Protein AF-A0A1B6ME38-F1 (afdb_monomer)

Nearest PDB structures (foldseek):
  5c1f-assembly1_B  TM=4.833E-01  e=1.333E-01  Schizosaccharomyces pombe 972h-
  8i7o-assembly1_B2  TM=3.553E-01  e=1.450E+00  Mus musculus
  5i6r-assembly1_A-2  TM=2.528E-01  e=3.082E+00  Homo sapiens

Secondary structure (DSSP, 8-state):
-HHHHHHHHHHHHHHHHHHHHHHHHHHHHHHH--S---S---S------HHHHHHHHHHHHHHHHHHHHHHHHHHHHHHHHHHHHHHHHHHHHHHHHHHHHHHHHHHHHHHHHHHHHHHHHHHHHHHHHHHHHHHHHHHHT--HHHHHHHHHHHHHTT-PPPPP-----TTT-TTS---HHHHHHHHHHHHHHHHHHHHHHHHHHHHHHHHHHHHHH-TTTT-

Organism: NCBI:txid36148

Radius of gyration: 71.46 Å; Cα contacts (8 Å, |Δi|>4): 45; chains: 1; bounding box: 125×51×176 Å

Foldseek 3Di:
DQLVVLVVQLVVLVVQLVVLVVVVVVLVVLQPPDDDDDDDDDDDSDNQDPVNVVVSVVVNVVSVVSNVVSVVSSVVVVVVVVVVVVVVVVVVVVVVVVVVVVVVVVVVVVVVVVVVVVVVVVVVVVVVVVVVVVVPVVVVPDDPVVVVVVVVVVVVVPDDDPDDDDDDDPLVPPVDDDDPVRSVVVVVVVVVVVVVVVVVVVVVVVVVVVVVVVCVVDVPPPD

Mean predicted aligned error: 15.86 Å

Structure (mmCIF, N/CA/C/O backbone):
data_AF-A0A1B6ME38-F1
#
_entry.id   AF-A0A1B6ME38-F1
#
loop_
_atom_site.group_PDB
_atom_site.id
_atom_site.type_symbol
_atom_site.label_atom_id
_atom_site.label_alt_id
_atom_site.label_comp_id
_atom_site.label_asym_id
_atom_site.label_entity_id
_atom_site.label_seq_id
_atom_site.pdbx_PDB_ins_code
_atom_site.Cartn_x
_atom_site.Cartn_y
_atom_site.Cartn_z
_atom_site.occupancy
_atom_site.B_iso_or_equiv
_atom_site.auth_seq_id
_atom_site.auth_comp_id
_atom_site.auth_asym_id
_atom_site.auth_atom_id
_atom_site.pdbx_PDB_model_num
ATOM 1 N N . SER A 1 1 ? 20.423 -0.833 -42.532 1.00 82.50 1 SER A N 1
ATOM 2 C CA . SER A 1 1 ? 21.184 0.282 -41.927 1.00 82.50 1 SER A CA 1
ATOM 3 C C . SER A 1 1 ? 22.009 0.995 -42.999 1.00 82.50 1 SER A C 1
ATOM 5 O O . SER A 1 1 ? 22.152 0.453 -44.095 1.00 82.50 1 SER A O 1
ATOM 7 N N . ALA A 1 2 ? 22.520 2.201 -42.719 1.00 92.50 2 ALA A N 1
ATOM 8 C CA . ALA A 1 2 ? 23.456 2.901 -43.611 1.00 92.50 2 ALA A CA 1
ATOM 9 C C . ALA A 1 2 ? 24.755 2.097 -43.816 1.00 92.50 2 ALA A C 1
ATOM 11 O O . ALA A 1 2 ? 25.203 1.953 -44.948 1.00 92.50 2 ALA A O 1
ATOM 12 N N . GLU A 1 3 ? 25.257 1.463 -42.750 1.00 95.38 3 GLU A N 1
ATOM 13 C CA . GLU A 1 3 ? 26.373 0.505 -42.793 1.00 95.38 3 GLU A CA 1
ATOM 14 C C . GLU A 1 3 ? 26.129 -0.614 -43.816 1.00 95.38 3 GLU A C 1
ATOM 16 O O . GLU A 1 3 ? 26.943 -0.803 -44.710 1.00 95.38 3 GLU A O 1
ATOM 21 N N . CYS A 1 4 ? 24.970 -1.279 -43.788 1.00 95.00 4 CYS A N 1
ATOM 22 C CA . CYS A 1 4 ? 24.674 -2.380 -44.708 1.00 95.00 4 CYS A CA 1
ATOM 23 C C . CYS A 1 4 ? 24.624 -1.924 -46.178 1.00 95.00 4 CYS A C 1
ATOM 25 O O . CYS A 1 4 ? 25.029 -2.662 -47.078 1.00 95.00 4 CYS A O 1
ATOM 27 N N . LYS A 1 5 ? 24.144 -0.699 -46.436 1.00 96.56 5 LYS A N 1
ATOM 28 C CA . LYS A 1 5 ? 24.163 -0.108 -47.783 1.00 96.56 5 LYS A CA 1
ATOM 29 C C . LYS A 1 5 ? 25.598 0.196 -48.228 1.00 96.56 5 LYS A C 1
ATOM 31 O O . LYS A 1 5 ? 25.970 -0.190 -49.332 1.00 96.56 5 LYS A O 1
ATOM 36 N N . ALA A 1 6 ? 26.403 0.808 -47.361 1.00 96.50 6 ALA A N 1
ATOM 37 C CA . ALA A 1 6 ? 27.803 1.120 -47.641 1.00 96.50 6 ALA A CA 1
ATOM 38 C C . ALA A 1 6 ? 28.660 -0.143 -47.822 1.00 96.50 6 ALA A C 1
ATOM 40 O O . ALA A 1 6 ? 29.497 -0.185 -48.716 1.00 96.50 6 ALA A O 1
ATOM 41 N N . LYS A 1 7 ? 28.373 -1.215 -47.072 1.00 97.56 7 LYS A N 1
ATOM 42 C CA . LYS A 1 7 ? 28.987 -2.535 -47.259 1.00 97.56 7 LYS A CA 1
ATOM 43 C C . LYS A 1 7 ? 28.752 -3.052 -48.671 1.00 97.56 7 LYS A C 1
ATOM 45 O O . LYS A 1 7 ? 29.691 -3.398 -49.372 1.00 97.56 7 LYS A O 1
ATOM 50 N N . LYS A 1 8 ? 27.493 -3.072 -49.120 1.00 97.50 8 LYS A N 1
ATOM 51 C CA . LYS A 1 8 ? 27.158 -3.510 -50.484 1.00 97.50 8 LYS A CA 1
ATOM 52 C C . LYS A 1 8 ? 27.887 -2.672 -51.537 1.00 97.50 8 LYS A C 1
ATOM 54 O O . LYS A 1 8 ? 28.391 -3.240 -52.500 1.00 97.50 8 LYS A O 1
ATOM 59 N N . GLN A 1 9 ? 27.980 -1.358 -51.325 1.00 96.88 9 GLN A N 1
ATOM 60 C CA . GLN A 1 9 ? 28.684 -0.447 -52.226 1.00 96.88 9 GLN A CA 1
ATOM 61 C C . GLN A 1 9 ? 30.199 -0.700 -52.262 1.00 96.88 9 GLN A C 1
ATOM 63 O O . GLN A 1 9 ? 30.756 -0.778 -53.351 1.00 96.88 9 GLN A O 1
ATOM 68 N N . SER A 1 10 ? 30.853 -0.884 -51.111 1.00 97.25 10 SER A N 1
ATOM 69 C CA . SER A 1 10 ? 32.280 -1.245 -51.019 1.00 97.25 10 SER A CA 1
ATOM 70 C C . SER A 1 10 ? 32.566 -2.551 -51.765 1.00 97.25 10 SER A C 1
ATOM 72 O O . SER A 1 10 ? 33.415 -2.581 -52.654 1.00 97.25 10 SER A O 1
ATOM 74 N N . PHE A 1 11 ? 31.763 -3.595 -51.534 1.00 97.19 11 PHE A N 1
ATOM 75 C CA . PHE A 1 11 ? 31.911 -4.885 -52.218 1.00 97.19 11 PHE A CA 1
ATOM 76 C C . PHE A 1 11 ? 31.688 -4.774 -53.732 1.00 97.19 11 PHE A C 1
ATOM 78 O O . PHE A 1 11 ? 32.391 -5.412 -54.518 1.00 97.19 11 PHE A O 1
ATOM 85 N N . GLN A 1 12 ? 30.712 -3.969 -54.158 1.00 97.19 12 GLN A N 1
ATOM 86 C CA . GLN A 1 12 ? 30.469 -3.728 -55.575 1.00 97.19 12 GLN A CA 1
ATOM 87 C C . GLN A 1 12 ? 31.641 -2.985 -56.225 1.00 97.19 12 GLN A C 1
ATOM 89 O O . GLN A 1 12 ? 32.125 -3.429 -57.265 1.00 97.19 12 GLN A O 1
ATOM 94 N N . SER A 1 13 ? 32.118 -1.902 -55.605 1.00 96.31 13 SER A N 1
ATOM 95 C CA . SER A 1 13 ? 33.255 -1.125 -56.103 1.00 96.31 13 SER A CA 1
ATOM 96 C C . SER A 1 13 ? 34.534 -1.963 -56.156 1.00 96.31 13 SER A C 1
ATOM 98 O O . SER A 1 13 ? 35.254 -1.887 -57.148 1.00 96.31 13 SER A O 1
ATOM 100 N N . ALA A 1 14 ? 34.781 -2.824 -55.162 1.00 96.69 14 ALA A N 1
ATOM 101 C CA . ALA A 1 14 ? 35.904 -3.763 -55.173 1.00 96.69 14 ALA A CA 1
ATOM 102 C C . ALA A 1 14 ? 35.801 -4.744 -56.349 1.00 96.69 14 ALA A C 1
ATOM 104 O O . ALA A 1 14 ? 36.738 -4.875 -57.130 1.00 96.69 14 ALA A O 1
ATOM 105 N N . ARG A 1 15 ? 34.629 -5.363 -56.557 1.00 96.62 15 ARG A N 1
ATOM 106 C CA . ARG A 1 15 ? 34.412 -6.290 -57.680 1.00 96.62 15 ARG A CA 1
ATOM 107 C C . ARG A 1 15 ? 34.586 -5.617 -59.043 1.00 96.62 15 ARG A C 1
ATOM 109 O O . ARG A 1 15 ? 35.056 -6.247 -59.985 1.00 96.62 15 ARG A O 1
ATOM 116 N N . GLU A 1 16 ? 34.143 -4.372 -59.180 1.00 94.50 16 GLU A N 1
ATOM 117 C CA . GLU A 1 16 ? 34.326 -3.591 -60.406 1.00 94.50 16 GLU A CA 1
ATOM 118 C C . GLU A 1 16 ? 35.800 -3.237 -60.640 1.00 94.50 16 GLU A C 1
ATOM 120 O O . GLU A 1 16 ? 36.253 -3.294 -61.783 1.00 94.50 16 GLU A O 1
ATOM 125 N N . ASN A 1 17 ? 36.558 -2.946 -59.579 1.00 95.00 17 ASN A N 1
ATOM 126 C CA . ASN A 1 17 ? 37.996 -2.706 -59.658 1.00 95.00 17 ASN A CA 1
ATOM 127 C C . ASN A 1 17 ? 38.782 -3.962 -60.064 1.00 95.00 17 ASN A C 1
ATOM 129 O O . ASN A 1 17 ? 39.576 -3.877 -60.995 1.00 95.00 17 ASN A O 1
ATOM 133 N N . GLU A 1 18 ? 38.505 -5.121 -59.458 1.00 94.38 18 GLU A N 1
ATOM 134 C CA . GLU A 1 18 ? 39.133 -6.402 -59.835 1.00 94.38 18 GLU A CA 1
ATOM 135 C C . GLU A 1 18 ? 38.911 -6.713 -61.320 1.00 94.38 18 GLU A C 1
ATOM 137 O O . GLU A 1 18 ? 39.860 -6.909 -62.073 1.00 94.38 18 GLU A O 1
ATOM 142 N N . LYS A 1 19 ? 37.661 -6.603 -61.794 1.00 92.69 19 LYS A N 1
ATOM 143 C CA . LYS A 1 19 ? 37.337 -6.782 -63.220 1.00 92.69 19 LYS A CA 1
ATOM 144 C C . LYS A 1 19 ? 38.114 -5.833 -64.134 1.00 92.69 19 LYS A C 1
ATOM 146 O O . LYS A 1 19 ? 38.444 -6.201 -65.260 1.00 92.69 19 LYS A O 1
ATOM 151 N N . MET A 1 20 ? 38.352 -4.597 -63.692 1.00 89.94 20 MET A N 1
ATOM 152 C CA . MET A 1 20 ? 39.138 -3.623 -64.451 1.00 89.94 20 MET A CA 1
ATOM 153 C C . MET A 1 2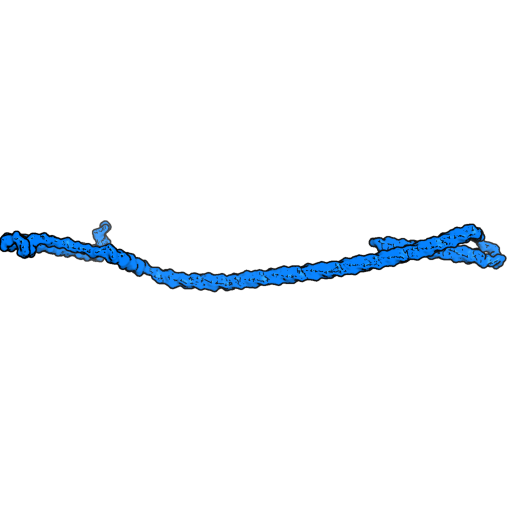0 ? 40.635 -3.947 -64.433 1.00 89.94 20 MET A C 1
ATOM 155 O O . MET A 1 20 ? 41.295 -3.709 -65.446 1.00 89.94 20 MET A O 1
ATOM 159 N N . GLN A 1 21 ? 41.167 -4.484 -63.331 1.00 88.81 21 GLN A N 1
ATOM 160 C CA . GLN A 1 21 ? 42.556 -4.941 -63.254 1.00 88.81 21 GLN A CA 1
ATOM 161 C C . GLN A 1 21 ? 42.793 -6.167 -64.142 1.00 88.81 21 GLN A C 1
ATOM 163 O O . GLN A 1 21 ? 43.722 -6.136 -64.951 1.00 88.81 21 GLN A O 1
ATOM 168 N N . ASP A 1 22 ? 41.909 -7.167 -64.095 1.00 88.69 22 ASP A N 1
ATOM 169 C CA . ASP A 1 22 ? 41.957 -8.352 -64.963 1.00 88.69 22 ASP A CA 1
ATOM 170 C C . ASP A 1 22 ? 41.919 -7.960 -66.447 1.00 88.69 22 ASP A C 1
ATOM 172 O O . ASP A 1 22 ? 42.799 -8.330 -67.223 1.00 88.69 22 ASP A O 1
ATOM 176 N N . ALA A 1 23 ? 40.971 -7.097 -66.833 1.00 86.12 23 ALA A N 1
ATOM 177 C CA . ALA A 1 23 ? 40.864 -6.615 -68.211 1.00 86.12 23 ALA A CA 1
ATOM 178 C C . ALA A 1 23 ? 42.124 -5.865 -68.687 1.00 86.12 23 ALA A C 1
ATOM 180 O O . ALA A 1 23 ? 42.434 -5.864 -69.879 1.00 86.12 23 ALA A O 1
ATOM 181 N N . MET A 1 24 ? 42.857 -5.204 -67.784 1.00 81.94 24 MET A N 1
ATOM 182 C CA . MET A 1 24 ? 44.125 -4.548 -68.120 1.00 81.94 24 MET A CA 1
ATOM 183 C C . MET A 1 24 ? 45.304 -5.519 -68.196 1.00 81.94 24 MET A C 1
ATOM 185 O O . MET A 1 24 ? 46.204 -5.302 -69.012 1.00 81.94 24 MET A O 1
ATOM 189 N N . LEU A 1 25 ? 45.310 -6.573 -67.378 1.00 82.69 25 LEU A N 1
ATOM 190 C CA . LEU A 1 25 ? 46.288 -7.655 -67.475 1.00 82.69 25 LEU A CA 1
ATOM 191 C C . LEU A 1 25 ? 46.148 -8.389 -68.811 1.00 82.69 25 LEU A C 1
ATOM 193 O O . LEU A 1 25 ? 47.153 -8.556 -69.499 1.00 82.69 25 LEU A O 1
ATOM 197 N N . ASP A 1 26 ? 44.923 -8.703 -69.234 1.00 79.75 26 ASP A N 1
ATOM 198 C CA . ASP A 1 26 ? 44.647 -9.340 -70.528 1.00 79.75 26 ASP A CA 1
ATOM 199 C C . ASP A 1 26 ? 45.149 -8.495 -71.708 1.00 79.75 26 ASP A C 1
ATOM 201 O O . ASP A 1 26 ? 45.817 -9.004 -72.610 1.00 79.75 26 ASP A O 1
ATOM 205 N N . VAL A 1 27 ? 44.905 -7.177 -71.681 1.00 76.06 27 VAL A N 1
ATOM 206 C CA . VAL A 1 27 ? 45.412 -6.241 -72.704 1.00 76.06 27 VAL A CA 1
ATOM 207 C C . VAL A 1 27 ? 46.943 -6.186 -72.706 1.00 76.06 27 VAL A C 1
ATOM 209 O O . VAL A 1 27 ? 47.557 -6.143 -73.773 1.00 76.06 27 VAL A O 1
ATOM 212 N N . ARG A 1 28 ? 47.581 -6.214 -71.528 1.00 73.25 28 ARG A N 1
ATOM 213 C CA . ARG A 1 28 ? 49.046 -6.215 -71.412 1.00 73.25 28 ARG A CA 1
ATOM 214 C C . ARG A 1 28 ? 49.651 -7.519 -71.937 1.00 73.25 28 ARG A C 1
ATOM 216 O O . ARG A 1 28 ? 50.649 -7.466 -72.645 1.00 73.25 28 ARG A O 1
ATOM 223 N N . ILE A 1 29 ? 49.046 -8.666 -71.632 1.00 74.44 29 ILE A N 1
ATOM 224 C CA . ILE A 1 29 ? 49.489 -9.982 -72.115 1.00 74.44 29 ILE A CA 1
ATOM 225 C C . ILE A 1 29 ? 49.328 -10.075 -73.638 1.00 74.44 29 ILE A C 1
ATOM 227 O O . ILE A 1 29 ? 50.262 -10.490 -74.323 1.00 74.44 29 ILE A O 1
ATOM 231 N N . ALA A 1 30 ? 48.198 -9.610 -74.181 1.00 66.38 30 ALA A N 1
ATOM 232 C CA . ALA A 1 30 ? 47.957 -9.563 -75.624 1.00 66.38 30 ALA A CA 1
ATOM 233 C C . ALA A 1 30 ? 48.940 -8.640 -76.375 1.00 66.38 30 ALA A C 1
ATOM 235 O O . ALA A 1 30 ? 49.248 -8.896 -77.536 1.00 66.38 30 ALA A O 1
ATOM 236 N N . GLY A 1 31 ? 49.461 -7.592 -75.723 1.00 60.03 31 GLY A N 1
ATOM 237 C CA . GLY A 1 31 ? 50.463 -6.681 -76.292 1.00 60.03 31 GLY A CA 1
ATOM 238 C C . GLY A 1 31 ? 51.921 -7.165 -76.217 1.00 60.03 31 GLY A C 1
ATOM 239 O O . GLY A 1 31 ? 52.766 -6.618 -76.920 1.00 60.03 31 GLY A O 1
ATOM 240 N N . VAL A 1 32 ? 52.233 -8.170 -75.386 1.00 54.81 32 VAL A N 1
ATOM 241 C CA . VAL A 1 32 ? 53.601 -8.706 -75.176 1.00 54.81 32 VAL A CA 1
ATOM 242 C C . VAL A 1 32 ? 53.871 -9.974 -76.007 1.00 54.81 32 VAL A C 1
ATOM 244 O O . VAL A 1 32 ? 55.013 -10.428 -76.091 1.00 54.81 32 VAL A O 1
ATOM 247 N N . GLN A 1 33 ? 52.861 -10.537 -76.683 1.00 48.78 33 GLN A N 1
ATOM 248 C CA . GLN A 1 33 ? 53.066 -11.648 -77.617 1.00 48.78 33 GLN A CA 1
ATOM 249 C C . GLN A 1 33 ? 53.886 -11.196 -78.843 1.00 48.78 33 GLN A C 1
ATOM 251 O O . GLN A 1 33 ? 53.396 -10.579 -79.784 1.00 48.78 33 GLN A O 1
ATOM 256 N N . SER A 1 34 ? 55.179 -11.507 -78.753 1.00 40.38 34 SER A N 1
ATOM 257 C CA . SER A 1 34 ? 56.265 -11.363 -79.727 1.00 40.38 34 SER A CA 1
ATOM 258 C C . SER A 1 34 ? 55.952 -11.976 -81.115 1.00 40.38 34 SER A C 1
ATOM 260 O O . SER A 1 34 ? 55.217 -12.963 -81.190 1.00 40.38 34 SER A O 1
ATOM 262 N N . PRO A 1 35 ? 56.533 -11.457 -82.224 1.00 44.31 35 PRO A N 1
ATOM 263 C CA . PRO A 1 35 ? 56.128 -11.728 -83.615 1.00 44.31 35 PRO A CA 1
ATOM 264 C C . PRO A 1 35 ? 56.578 -13.086 -84.196 1.00 44.31 35 PRO A C 1
ATOM 266 O O . PRO A 1 35 ? 56.932 -13.176 -85.370 1.00 44.31 35 PRO A O 1
ATOM 269 N N . THR A 1 36 ? 56.572 -14.168 -83.416 1.00 51.03 36 THR A N 1
ATOM 270 C CA . THR A 1 36 ? 57.013 -15.493 -83.897 1.00 51.03 36 THR A CA 1
ATOM 271 C C . THR A 1 36 ? 56.117 -16.634 -83.410 1.00 51.03 36 THR A C 1
ATOM 273 O O . THR A 1 36 ? 56.500 -17.398 -82.536 1.00 51.03 36 THR A O 1
ATOM 276 N N . ALA A 1 37 ? 54.928 -16.790 -84.000 1.00 40.50 37 ALA A N 1
ATOM 277 C CA . ALA A 1 37 ? 54.229 -18.081 -84.036 1.00 40.50 37 ALA A CA 1
ATOM 278 C C . ALA A 1 37 ? 53.130 -18.102 -85.114 1.00 40.50 37 ALA A C 1
ATOM 280 O O . ALA A 1 37 ? 52.083 -17.475 -84.989 1.00 40.50 37 ALA A O 1
ATOM 281 N N . SER A 1 38 ? 53.440 -18.822 -86.191 1.00 40.72 38 SER A N 1
ATOM 282 C CA . SER A 1 38 ? 52.568 -19.638 -87.048 1.00 40.72 38 SER A CA 1
ATOM 283 C C . SER A 1 38 ? 51.040 -19.591 -86.843 1.00 40.72 38 SER A C 1
ATOM 285 O O . SER A 1 38 ? 50.512 -20.027 -85.827 1.00 40.72 38 SER A O 1
ATOM 287 N N . THR A 1 39 ? 50.372 -19.166 -87.921 1.00 45.28 39 THR A N 1
ATOM 288 C CA . THR A 1 39 ? 49.116 -19.666 -88.525 1.00 45.28 39 THR A CA 1
ATOM 289 C C . THR A 1 39 ? 48.237 -20.673 -87.759 1.00 45.28 39 THR A C 1
ATOM 291 O O . THR A 1 39 ? 48.685 -21.760 -87.414 1.00 45.28 39 THR A O 1
ATOM 294 N N . LEU A 1 40 ? 46.933 -20.340 -87.747 1.00 43.38 40 LEU A N 1
ATOM 295 C CA . LEU A 1 40 ? 45.730 -21.067 -87.292 1.00 43.38 40 LEU A CA 1
ATOM 296 C C . LEU A 1 40 ? 45.330 -20.895 -85.812 1.00 43.38 40 LEU A C 1
ATOM 298 O O . LEU A 1 40 ? 45.488 -21.797 -85.003 1.00 43.38 40 LEU A O 1
ATOM 302 N N . HIS A 1 41 ? 44.652 -19.790 -85.484 1.00 38.34 41 HIS A N 1
ATOM 303 C CA . HIS A 1 41 ? 43.208 -19.837 -85.207 1.00 38.34 41 HIS A CA 1
ATOM 304 C C . HIS A 1 41 ? 42.601 -18.429 -85.135 1.00 38.34 41 HIS A C 1
ATOM 306 O O . HIS A 1 41 ? 43.174 -17.471 -84.628 1.00 38.34 41 HIS A O 1
ATOM 312 N N . LEU A 1 42 ? 41.427 -18.337 -85.741 1.00 40.22 42 LEU A N 1
ATOM 313 C CA . LEU A 1 42 ? 40.667 -17.151 -86.083 1.00 40.22 42 LEU A CA 1
ATOM 314 C C . LEU A 1 42 ? 39.999 -16.490 -84.862 1.00 40.22 42 LEU A C 1
ATOM 316 O O . LEU A 1 42 ? 39.238 -17.135 -84.148 1.00 40.22 42 LEU A O 1
ATOM 320 N N . HIS A 1 43 ? 40.208 -15.171 -84.781 1.00 40.84 43 HIS A N 1
ATOM 321 C CA . HIS A 1 43 ? 39.365 -14.111 -84.207 1.00 40.84 43 HIS A CA 1
ATOM 322 C C . HIS A 1 43 ? 39.884 -13.429 -82.921 1.00 40.84 43 HIS A C 1
ATOM 324 O O . HIS A 1 43 ? 39.820 -13.965 -81.823 1.00 40.84 43 HIS A O 1
ATOM 330 N N . ASN A 1 44 ? 40.207 -12.135 -83.093 1.00 41.25 44 ASN A N 1
ATOM 331 C CA . ASN A 1 44 ? 40.183 -11.040 -82.106 1.00 41.25 44 ASN A CA 1
ATOM 332 C C . ASN A 1 44 ? 41.472 -10.515 -81.438 1.00 41.25 44 ASN A C 1
ATOM 334 O O . ASN A 1 44 ? 41.383 -9.891 -80.383 1.00 41.25 44 ASN A O 1
ATOM 338 N N . THR A 1 45 ? 42.643 -10.593 -82.070 1.00 44.12 45 THR A N 1
ATOM 339 C CA . THR A 1 45 ? 43.826 -9.842 -81.597 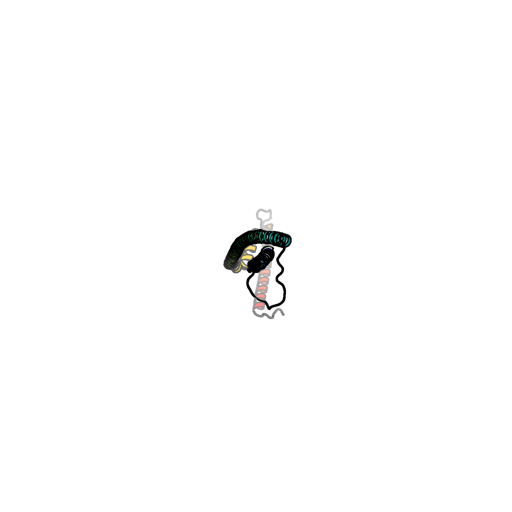1.00 44.12 45 THR A CA 1
ATOM 340 C C . THR A 1 45 ? 43.809 -8.401 -82.130 1.00 44.12 45 THR A C 1
ATOM 342 O O . THR A 1 45 ? 44.452 -8.074 -83.125 1.00 44.12 45 THR A O 1
ATOM 345 N N . LYS A 1 46 ? 43.018 -7.515 -81.507 1.00 49.44 46 LYS A N 1
ATOM 346 C CA . LYS A 1 46 ? 43.122 -6.067 -81.757 1.00 49.44 46 LYS A CA 1
ATOM 347 C C . LYS A 1 46 ? 44.350 -5.527 -81.026 1.00 49.44 46 LYS A C 1
ATOM 349 O O . LYS A 1 46 ? 44.372 -5.524 -79.799 1.00 49.44 46 LYS A O 1
ATOM 354 N N . LEU A 1 47 ? 45.336 -5.030 -81.775 1.00 55.25 47 LEU A N 1
ATOM 355 C CA . LEU A 1 47 ? 46.335 -4.099 -81.247 1.00 55.25 47 LEU A CA 1
ATOM 356 C C . LEU A 1 47 ? 45.579 -2.896 -80.665 1.00 55.25 47 LEU A C 1
ATOM 358 O O . LEU A 1 47 ? 44.948 -2.142 -81.405 1.00 55.25 47 LEU A O 1
ATOM 362 N N . VAL A 1 48 ? 45.568 -2.774 -79.338 1.00 60.53 48 VAL A N 1
ATOM 363 C CA . VAL A 1 48 ? 44.882 -1.686 -78.631 1.00 60.53 48 VAL A CA 1
ATOM 364 C C . VAL A 1 48 ? 45.596 -0.378 -78.961 1.00 60.53 48 VAL A C 1
ATOM 366 O O . VAL A 1 48 ? 46.801 -0.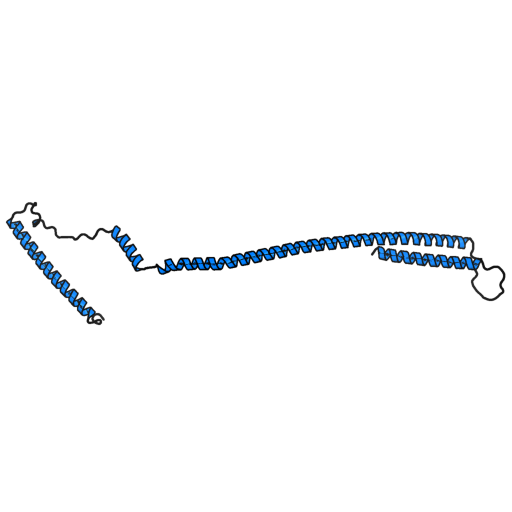256 -78.752 1.00 60.53 48 VAL A O 1
ATOM 369 N N . SER A 1 49 ? 44.863 0.601 -79.493 1.00 69.00 49 SER A N 1
ATOM 370 C CA . SER A 1 49 ? 45.429 1.916 -79.824 1.00 69.00 49 SER A CA 1
ATOM 371 C C . SER A 1 49 ? 45.853 2.660 -78.550 1.00 69.00 49 SER A C 1
ATOM 373 O O . SER A 1 49 ? 45.180 2.553 -77.523 1.00 69.00 49 SER A O 1
ATOM 375 N N . ASP A 1 50 ? 46.889 3.504 -78.613 1.00 73.75 50 ASP A N 1
ATOM 376 C CA . ASP A 1 50 ? 47.322 4.361 -77.490 1.00 73.75 50 ASP A CA 1
ATOM 377 C C . ASP A 1 50 ? 46.164 5.153 -76.857 1.00 73.75 50 ASP A C 1
ATOM 379 O O . ASP A 1 50 ? 46.089 5.331 -75.638 1.00 73.75 50 ASP A O 1
ATOM 383 N N . LYS A 1 51 ? 45.193 5.566 -77.681 1.00 78.94 51 LYS A N 1
ATOM 384 C CA . LYS A 1 51 ? 43.970 6.249 -77.239 1.00 78.94 51 LYS A CA 1
ATOM 385 C C . LYS A 1 51 ? 43.064 5.354 -76.386 1.00 78.94 51 LYS A C 1
ATOM 387 O O . LYS A 1 51 ? 42.446 5.825 -75.429 1.00 78.94 51 LYS A O 1
ATOM 392 N N . GLU A 1 52 ? 42.946 4.079 -76.735 1.00 80.12 52 GLU A N 1
ATOM 393 C CA . GLU A 1 52 ? 42.161 3.094 -75.985 1.00 80.12 52 GLU A CA 1
ATOM 394 C C . GLU A 1 52 ? 42.871 2.709 -74.684 1.00 80.12 52 GLU A C 1
ATOM 396 O O . GLU A 1 52 ? 42.220 2.618 -73.642 1.00 80.12 52 GLU A O 1
ATOM 401 N N . ASN A 1 53 ? 44.202 2.608 -74.714 1.00 79.81 53 ASN A N 1
ATOM 402 C CA . ASN A 1 53 ? 45.023 2.353 -73.535 1.00 79.81 53 ASN A CA 1
ATOM 403 C C . ASN A 1 53 ? 44.904 3.488 -72.495 1.00 79.81 53 ASN A C 1
ATOM 405 O O . ASN A 1 53 ? 44.587 3.248 -71.330 1.00 79.81 53 ASN A O 1
ATOM 409 N N . ALA A 1 54 ? 45.012 4.750 -72.928 1.00 84.31 54 ALA A N 1
ATOM 410 C CA . ALA A 1 54 ? 44.821 5.917 -72.058 1.00 84.31 54 ALA A CA 1
ATOM 411 C C . ALA A 1 54 ? 43.410 5.978 -71.430 1.00 84.31 54 ALA A C 1
ATOM 413 O O . ALA A 1 54 ? 43.233 6.357 -70.264 1.00 84.31 54 ALA A O 1
ATOM 414 N N . LYS A 1 55 ? 42.383 5.568 -72.187 1.00 87.56 55 LYS A N 1
ATOM 415 C CA . LYS A 1 55 ? 41.000 5.480 -71.697 1.00 87.56 55 LYS A CA 1
ATOM 416 C C . LYS A 1 55 ? 40.840 4.379 -70.644 1.00 87.56 55 LYS A C 1
ATOM 418 O O . LYS A 1 55 ? 40.120 4.591 -69.666 1.00 87.56 55 LYS A O 1
ATOM 423 N N . MET A 1 56 ? 41.487 3.230 -70.831 1.00 84.31 56 MET A N 1
ATOM 424 C CA . MET A 1 56 ? 41.475 2.123 -69.868 1.00 84.31 56 MET A CA 1
ATOM 425 C C . MET A 1 56 ? 42.194 2.493 -68.569 1.00 84.31 56 MET A C 1
ATOM 427 O O . MET A 1 56 ? 41.628 2.300 -67.495 1.00 84.31 56 MET A O 1
ATOM 431 N N . GLU A 1 57 ? 43.349 3.151 -68.655 1.00 85.94 57 GLU A N 1
ATOM 432 C CA . GLU A 1 57 ? 44.082 3.643 -67.482 1.00 85.94 57 GLU A CA 1
ATOM 433 C C . GLU A 1 57 ? 43.268 4.676 -66.681 1.00 85.94 57 GLU A C 1
ATOM 435 O O . GLU A 1 57 ? 43.210 4.633 -65.451 1.00 85.94 57 GLU A O 1
ATOM 440 N N . THR A 1 58 ? 42.540 5.563 -67.368 1.00 91.12 58 THR A N 1
ATOM 441 C CA . THR A 1 58 ? 41.625 6.511 -66.708 1.00 91.12 58 THR A CA 1
ATOM 442 C C . THR A 1 58 ? 40.488 5.793 -65.972 1.00 91.12 58 THR A C 1
ATOM 444 O O . THR A 1 58 ? 40.098 6.206 -64.879 1.00 91.12 58 THR A O 1
ATOM 447 N N . LYS A 1 59 ? 39.934 4.720 -66.554 1.00 91.50 59 LYS A N 1
ATOM 448 C CA . LYS A 1 59 ? 38.898 3.906 -65.899 1.00 91.50 59 LYS A CA 1
ATOM 449 C C . LYS A 1 59 ? 39.446 3.153 -64.687 1.00 91.50 59 LYS A C 1
ATOM 451 O O . LYS A 1 59 ? 38.755 3.116 -63.675 1.00 91.50 59 LYS A O 1
ATOM 456 N N . ARG A 1 60 ? 40.670 2.618 -64.767 1.00 88.75 60 ARG A N 1
ATOM 457 C CA . ARG A 1 60 ? 41.346 1.949 -63.644 1.00 88.75 60 ARG A CA 1
ATOM 458 C C . ARG A 1 60 ? 41.499 2.890 -62.456 1.00 88.75 60 ARG A C 1
ATOM 460 O O . ARG A 1 60 ? 41.015 2.580 -61.377 1.00 88.75 60 ARG A O 1
ATOM 467 N N . ARG A 1 61 ? 42.068 4.081 -62.671 1.00 92.50 61 ARG A N 1
ATOM 468 C CA . ARG A 1 61 ? 42.226 5.082 -61.600 1.00 92.50 61 ARG A CA 1
ATOM 469 C C . ARG A 1 61 ? 40.893 5.439 -60.941 1.00 92.50 61 ARG A C 1
ATOM 471 O O . ARG A 1 61 ? 40.805 5.482 -59.721 1.00 92.50 61 ARG A O 1
ATOM 478 N N . LYS A 1 62 ? 39.831 5.616 -61.737 1.00 95.44 62 LYS A N 1
ATOM 479 C CA . LYS A 1 62 ? 38.480 5.873 -61.208 1.00 95.44 62 LYS A CA 1
ATOM 480 C C . LYS A 1 62 ? 37.929 4.709 -60.383 1.00 95.44 62 LYS A C 1
ATOM 482 O O . LYS A 1 62 ? 37.273 4.962 -59.377 1.00 95.44 62 LYS A O 1
ATOM 487 N N . ALA A 1 63 ? 38.162 3.467 -60.803 1.00 93.81 63 ALA A N 1
ATOM 488 C CA . ALA A 1 63 ? 37.739 2.292 -60.047 1.00 93.81 63 ALA A CA 1
ATOM 489 C C . ALA A 1 63 ? 38.489 2.197 -58.707 1.00 93.81 63 ALA A C 1
ATOM 491 O O . ALA A 1 63 ? 37.854 2.009 -57.672 1.00 93.81 63 ALA A O 1
ATOM 492 N N . GLU A 1 64 ? 39.799 2.451 -58.696 1.00 95.25 64 GLU A N 1
ATOM 493 C CA . GLU A 1 64 ? 40.615 2.471 -57.473 1.00 95.25 64 GLU A CA 1
ATOM 494 C C . GLU A 1 64 ? 40.194 3.573 -56.500 1.00 95.25 64 GLU A C 1
ATOM 496 O O . GLU A 1 64 ? 40.064 3.332 -55.299 1.00 95.25 64 GLU A O 1
ATOM 501 N N . ASP A 1 65 ? 39.933 4.779 -57.005 1.00 96.50 65 ASP A N 1
ATOM 502 C CA . ASP A 1 65 ? 39.440 5.881 -56.179 1.00 96.50 65 ASP A CA 1
ATOM 503 C C . ASP A 1 65 ? 38.024 5.599 -55.656 1.00 96.50 65 ASP A C 1
ATOM 505 O O . ASP A 1 65 ? 37.700 5.946 -54.517 1.00 96.50 65 ASP A O 1
ATOM 509 N N . SER A 1 66 ? 37.190 4.915 -56.449 1.00 96.81 66 SER A N 1
ATOM 510 C CA . SER A 1 66 ? 35.859 4.476 -56.021 1.00 96.81 66 SER A CA 1
ATOM 511 C C . SER A 1 66 ? 35.931 3.455 -54.886 1.00 96.81 66 SER A C 1
ATOM 513 O O . SER A 1 66 ? 35.149 3.568 -53.945 1.00 96.81 66 SER A O 1
ATOM 515 N N . VAL A 1 67 ? 36.858 2.491 -54.947 1.00 97.75 67 VAL A N 1
ATOM 516 C CA . VAL A 1 67 ? 37.105 1.532 -53.855 1.00 97.75 67 VAL A CA 1
ATOM 517 C C . VAL A 1 67 ? 37.531 2.263 -52.589 1.00 97.75 67 VAL A C 1
ATOM 519 O O . VAL A 1 67 ? 36.859 2.140 -51.570 1.00 97.75 67 VAL A O 1
ATOM 522 N N . LYS A 1 68 ? 38.567 3.113 -52.665 1.00 97.44 68 LYS A N 1
ATOM 523 C CA . LYS A 1 68 ? 39.054 3.873 -51.499 1.00 97.44 68 LYS A CA 1
ATOM 524 C C . LYS A 1 68 ? 37.936 4.674 -50.836 1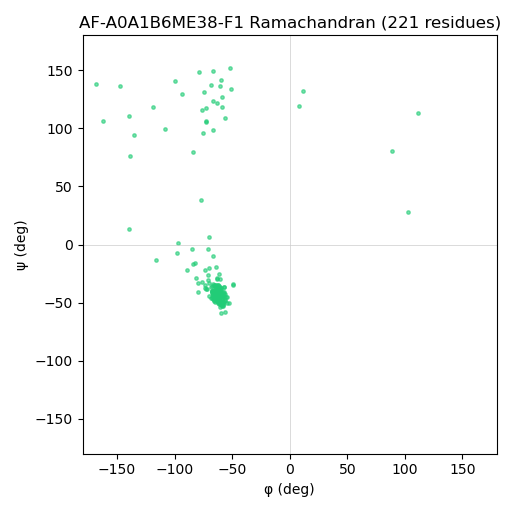.00 97.44 68 LYS A C 1
ATOM 526 O O . LYS A 1 68 ? 37.806 4.666 -49.614 1.00 97.44 68 LYS A O 1
ATOM 531 N N . LYS A 1 69 ? 37.115 5.360 -51.638 1.00 98.00 69 LYS A N 1
ATOM 532 C CA . LYS A 1 69 ? 35.985 6.140 -51.127 1.00 98.00 69 LYS A CA 1
ATOM 533 C C . LYS A 1 69 ? 34.940 5.245 -50.459 1.00 98.00 69 LYS A C 1
ATOM 535 O O . LYS A 1 69 ? 34.496 5.568 -49.358 1.00 98.00 69 LYS A O 1
ATOM 540 N N . ALA A 1 70 ? 34.557 4.147 -51.108 1.00 97.62 70 ALA A N 1
ATOM 541 C CA . ALA A 1 70 ? 33.539 3.240 -50.593 1.00 97.62 70 ALA A CA 1
ATOM 542 C C . ALA A 1 70 ? 33.992 2.526 -49.307 1.00 97.62 70 ALA A C 1
ATOM 544 O O . ALA A 1 70 ? 33.179 2.345 -48.403 1.00 97.62 70 ALA A O 1
ATOM 545 N N . ASP A 1 71 ? 35.278 2.194 -49.181 1.00 97.75 71 ASP A N 1
ATOM 546 C CA . ASP A 1 71 ? 35.843 1.565 -47.983 1.00 97.75 71 ASP A CA 1
ATOM 547 C C . ASP A 1 71 ? 35.901 2.532 -46.798 1.00 97.75 71 ASP A C 1
ATOM 549 O O . ASP A 1 71 ? 35.490 2.179 -45.691 1.00 97.75 71 ASP A O 1
ATOM 553 N N . VAL A 1 72 ? 36.339 3.778 -47.022 1.00 98.12 72 VAL A N 1
ATOM 554 C CA . VAL A 1 72 ? 36.325 4.825 -45.984 1.00 98.12 72 VAL A CA 1
ATOM 555 C C . VAL A 1 72 ? 34.897 5.111 -45.522 1.00 98.12 72 VAL A C 1
ATOM 557 O O . VAL A 1 72 ? 34.642 5.249 -44.322 1.00 98.12 72 VAL A O 1
ATOM 560 N N . GLU A 1 73 ? 33.950 5.180 -46.458 1.00 97.69 73 GLU A N 1
ATOM 561 C CA . GLU A 1 73 ? 32.539 5.392 -46.148 1.00 97.69 73 GLU A CA 1
ATOM 562 C C . GLU A 1 73 ? 31.956 4.210 -45.358 1.00 97.69 73 GLU A C 1
ATOM 564 O O . GLU A 1 73 ? 31.320 4.416 -44.320 1.00 97.69 73 GLU A O 1
ATOM 569 N N . TYR A 1 74 ? 32.230 2.975 -45.786 1.00 98.44 74 TYR A N 1
ATOM 570 C CA . TYR A 1 74 ? 31.815 1.771 -45.073 1.00 98.44 74 TYR A CA 1
ATOM 571 C C . TYR A 1 74 ? 32.367 1.735 -43.645 1.00 98.44 74 TYR A C 1
ATOM 573 O O . TYR A 1 74 ? 31.592 1.604 -42.695 1.00 98.44 74 TYR A O 1
ATOM 581 N N . TYR A 1 75 ? 33.674 1.945 -43.478 1.00 98.12 75 TYR A N 1
ATOM 582 C CA . TYR A 1 75 ? 34.324 1.998 -42.169 1.00 98.12 75 TYR A CA 1
ATOM 583 C C . TYR A 1 75 ? 33.707 3.069 -41.263 1.00 98.12 75 TYR A C 1
ATOM 585 O O . TYR A 1 75 ? 33.376 2.801 -40.106 1.00 98.12 75 TYR A O 1
ATOM 593 N N . THR A 1 76 ? 33.469 4.266 -41.800 1.00 98.25 76 THR A N 1
ATOM 594 C CA . THR A 1 76 ? 32.838 5.366 -41.056 1.00 98.25 76 THR A CA 1
ATOM 595 C C . THR A 1 76 ? 31.452 4.969 -40.545 1.00 98.25 76 THR A C 1
ATOM 597 O O . THR A 1 76 ? 31.119 5.221 -39.381 1.00 98.25 76 THR A O 1
ATOM 600 N N . TYR A 1 77 ? 30.643 4.306 -41.377 1.00 98.38 77 TYR A N 1
ATOM 601 C CA . TYR A 1 77 ? 29.333 3.823 -40.950 1.00 98.38 77 TYR A CA 1
ATOM 602 C C . TYR A 1 77 ? 29.408 2.660 -39.959 1.00 98.38 77 TYR A C 1
ATOM 604 O O . TYR A 1 77 ? 28.557 2.613 -39.071 1.00 98.38 77 TYR A O 1
ATOM 612 N N . CYS A 1 78 ? 30.406 1.777 -40.047 1.00 97.94 78 CYS A N 1
ATOM 613 C CA . CYS A 1 78 ? 30.650 0.750 -39.030 1.00 97.94 78 CYS A CA 1
ATOM 614 C C . CYS A 1 78 ? 30.917 1.382 -37.661 1.00 97.94 78 CYS A C 1
ATOM 616 O O . CYS A 1 78 ? 30.242 1.047 -36.691 1.00 97.94 78 CYS A O 1
ATOM 618 N N . ILE A 1 79 ? 31.832 2.354 -37.588 1.00 98.38 79 ILE A N 1
ATOM 619 C CA . ILE A 1 79 ? 32.152 3.047 -36.331 1.00 98.38 79 ILE A CA 1
ATOM 620 C C . ILE A 1 79 ? 30.927 3.778 -35.775 1.00 98.38 79 ILE A C 1
ATOM 622 O O . ILE A 1 79 ? 30.660 3.726 -34.574 1.00 98.38 79 ILE A O 1
ATOM 626 N N . ARG A 1 80 ? 30.146 4.442 -36.635 1.00 98.06 80 ARG A N 1
ATOM 627 C CA . ARG A 1 80 ? 28.917 5.122 -36.207 1.00 98.06 80 ARG A CA 1
ATOM 628 C C . ARG A 1 80 ? 27.863 4.140 -35.690 1.00 98.06 80 ARG A C 1
ATOM 630 O O . ARG A 1 80 ? 27.219 4.432 -34.687 1.00 98.06 80 ARG A O 1
ATOM 637 N N . ALA A 1 81 ? 27.677 3.012 -36.372 1.00 97.62 81 ALA A N 1
ATOM 638 C CA . ALA A 1 81 ? 26.738 1.978 -35.952 1.00 97.62 81 ALA A CA 1
ATOM 639 C C . ALA A 1 81 ? 27.148 1.364 -34.608 1.00 97.62 81 ALA A C 1
ATOM 641 O O . ALA A 1 81 ? 26.296 1.204 -33.739 1.00 97.62 81 ALA A O 1
ATOM 642 N N . GLU A 1 82 ? 28.441 1.103 -34.408 1.00 97.62 82 GLU A N 1
ATOM 643 C CA . GLU A 1 82 ? 28.950 0.543 -33.155 1.00 97.62 82 GLU A CA 1
ATOM 644 C C . GLU A 1 82 ? 28.783 1.513 -31.980 1.00 97.62 82 GLU A C 1
ATOM 646 O O . GLU A 1 82 ? 28.312 1.117 -30.918 1.00 97.62 82 GLU A O 1
ATOM 651 N N . ARG A 1 83 ? 29.056 2.809 -32.178 1.00 98.12 83 ARG A N 1
ATOM 652 C CA . ARG A 1 83 ? 28.785 3.829 -31.150 1.00 98.12 83 ARG A CA 1
ATOM 653 C C . ARG A 1 83 ? 27.309 3.874 -30.758 1.00 98.12 83 ARG A C 1
ATOM 655 O O . ARG A 1 83 ? 27.002 3.833 -29.574 1.00 98.12 83 ARG A O 1
ATOM 662 N N . ALA A 1 84 ? 26.407 3.884 -31.740 1.00 97.88 84 ALA A N 1
ATOM 663 C CA . ALA A 1 84 ? 24.970 3.879 -31.476 1.00 97.88 84 ALA A CA 1
ATOM 664 C C . ALA A 1 84 ? 24.515 2.599 -30.748 1.00 97.88 84 ALA A C 1
ATOM 666 O O . ALA A 1 84 ? 23.653 2.660 -29.873 1.00 97.88 84 ALA A O 1
ATOM 667 N N . ARG A 1 85 ? 25.107 1.442 -31.078 1.00 98.00 85 ARG A N 1
ATOM 668 C CA . ARG A 1 85 ? 24.846 0.169 -30.390 1.00 98.00 85 ARG A CA 1
ATOM 669 C C . ARG A 1 85 ? 25.259 0.241 -28.917 1.00 98.00 85 ARG A C 1
ATOM 671 O O . ARG A 1 85 ? 24.464 -0.130 -28.060 1.00 98.00 85 ARG A O 1
ATOM 678 N N . LEU A 1 86 ? 26.460 0.749 -28.633 1.00 98.50 86 LEU A N 1
ATOM 679 C CA . LEU A 1 86 ? 26.978 0.919 -27.270 1.00 98.50 86 LEU A CA 1
ATOM 680 C C . LEU A 1 86 ? 26.152 1.925 -26.456 1.00 98.50 86 LEU A C 1
ATOM 682 O O . LEU A 1 86 ? 25.843 1.674 -25.293 1.00 98.50 86 LEU A O 1
ATOM 686 N N . GLU A 1 87 ? 25.756 3.048 -27.061 1.00 98.50 87 GLU A N 1
ATOM 687 C CA . GLU A 1 87 ? 24.875 4.037 -26.427 1.00 98.50 87 GLU A CA 1
ATOM 688 C C . GLU A 1 87 ? 23.518 3.427 -26.058 1.00 98.50 87 GLU A C 1
ATOM 690 O O . GLU A 1 87 ? 23.041 3.625 -24.937 1.00 98.50 87 GLU A O 1
ATOM 695 N N . TRP A 1 88 ? 22.923 2.652 -26.971 1.00 98.44 88 TRP A N 1
ATOM 696 C CA . TRP A 1 88 ? 21.669 1.940 -26.727 1.00 98.44 88 TRP A CA 1
ATOM 697 C C . TRP A 1 88 ? 21.809 0.904 -25.610 1.00 98.44 88 TRP A C 1
ATOM 699 O O . TRP A 1 88 ? 21.009 0.912 -24.678 1.00 98.44 88 TRP A O 1
ATOM 709 N N . GLU A 1 89 ? 22.843 0.064 -25.653 1.00 98.50 89 GLU A N 1
ATOM 710 C CA . GLU A 1 89 ? 23.110 -0.955 -24.629 1.00 98.50 89 GLU A CA 1
ATOM 711 C C . GLU A 1 89 ? 23.272 -0.316 -23.241 1.00 98.50 89 GLU A C 1
ATOM 713 O O . GLU A 1 89 ? 22.651 -0.736 -22.264 1.00 98.50 89 GLU A O 1
ATOM 718 N N . SER A 1 90 ? 24.023 0.784 -23.173 1.00 98.44 90 SER A N 1
ATOM 719 C CA . SER A 1 90 ? 24.216 1.558 -21.950 1.00 98.44 90 SER A CA 1
ATOM 720 C C . SER A 1 90 ? 22.912 2.188 -21.438 1.00 98.44 90 SER A C 1
ATOM 722 O O . SER A 1 90 ? 22.651 2.193 -20.232 1.00 98.44 90 SER A O 1
ATOM 724 N N . ALA A 1 91 ? 22.071 2.711 -22.335 1.00 98.50 91 ALA A N 1
ATOM 725 C CA . ALA A 1 91 ? 20.769 3.271 -21.978 1.00 98.50 91 ALA A CA 1
ATOM 726 C C . ALA A 1 91 ? 19.797 2.197 -21.465 1.00 98.50 91 ALA A C 1
ATOM 728 O O . ALA A 1 91 ? 19.123 2.425 -20.460 1.00 98.50 91 ALA A O 1
ATOM 729 N N . VAL A 1 92 ? 19.766 1.024 -22.103 1.00 98.69 92 VAL A N 1
ATOM 730 C CA . VAL A 1 92 ? 18.951 -0.123 -21.676 1.00 98.69 92 VAL A CA 1
ATOM 731 C C . VAL A 1 92 ? 19.377 -0.606 -20.294 1.00 98.69 92 VAL A C 1
ATOM 733 O O . VAL A 1 92 ? 18.518 -0.814 -19.436 1.00 98.69 92 VAL A O 1
ATOM 736 N N . LEU A 1 93 ? 20.683 -0.728 -20.043 1.00 98.56 93 LEU A N 1
ATOM 737 C CA . LEU A 1 93 ? 21.194 -1.156 -18.742 1.00 98.56 93 LEU A CA 1
ATOM 738 C C . LEU A 1 93 ? 20.821 -0.160 -17.633 1.00 98.56 93 LEU A C 1
ATOM 740 O O . LEU A 1 93 ? 20.297 -0.562 -16.596 1.00 98.56 93 LEU A O 1
ATOM 744 N N . ARG A 1 94 ? 21.017 1.146 -17.866 1.00 98.56 94 ARG A N 1
ATOM 745 C CA . ARG A 1 94 ? 20.608 2.188 -16.905 1.00 98.56 94 ARG A CA 1
ATOM 746 C C . ARG A 1 94 ? 19.103 2.181 -16.647 1.00 98.56 94 ARG A C 1
ATOM 748 O O . ARG A 1 94 ? 18.689 2.280 -15.495 1.00 98.56 94 ARG A O 1
ATOM 755 N N . GLY A 1 95 ? 18.295 2.062 -17.700 1.00 98.50 95 GLY A N 1
ATOM 756 C CA . GLY A 1 95 ? 16.839 1.988 -17.577 1.00 98.50 95 GLY A CA 1
ATOM 757 C C . GLY A 1 95 ? 16.396 0.769 -16.771 1.00 98.50 95 GLY A C 1
ATOM 758 O O . GLY A 1 95 ? 15.569 0.897 -15.874 1.00 98.50 95 GLY A O 1
ATOM 759 N N . SER A 1 96 ? 17.009 -0.388 -17.026 1.00 98.56 96 SER A N 1
ATOM 760 C CA . SER A 1 96 ? 16.725 -1.632 -16.300 1.00 98.56 96 SER A CA 1
ATOM 761 C C . SER A 1 96 ? 17.049 -1.506 -14.812 1.00 98.56 96 SER A C 1
ATOM 763 O O . SER A 1 96 ? 16.219 -1.868 -13.985 1.00 98.56 96 SER A O 1
ATOM 765 N N . HIS A 1 97 ? 18.200 -0.922 -14.461 1.00 98.62 97 HIS A N 1
ATOM 766 C CA . HIS A 1 97 ? 18.542 -0.650 -13.062 1.00 98.62 97 HIS A CA 1
ATOM 767 C C . HIS A 1 97 ? 17.558 0.314 -12.394 1.00 98.62 97 HIS A C 1
ATOM 769 O O . HIS A 1 97 ? 17.147 0.071 -11.265 1.00 98.62 97 HIS A O 1
ATOM 775 N N . CYS A 1 98 ? 17.138 1.374 -13.088 1.00 98.56 98 CYS A N 1
ATOM 776 C CA . CYS A 1 98 ? 16.144 2.304 -12.556 1.00 98.56 98 CYS A CA 1
ATOM 777 C C . CYS A 1 98 ? 14.806 1.604 -12.273 1.00 98.56 98 CYS A C 1
ATOM 779 O O . CYS A 1 98 ? 14.248 1.776 -11.190 1.00 98.56 98 CYS A O 1
ATOM 781 N N . PHE A 1 99 ? 14.319 0.774 -13.202 1.00 98.62 99 PHE A N 1
ATOM 782 C CA . PHE A 1 99 ? 13.092 0.004 -12.993 1.00 98.62 99 PHE A CA 1
ATOM 783 C C . PHE A 1 99 ? 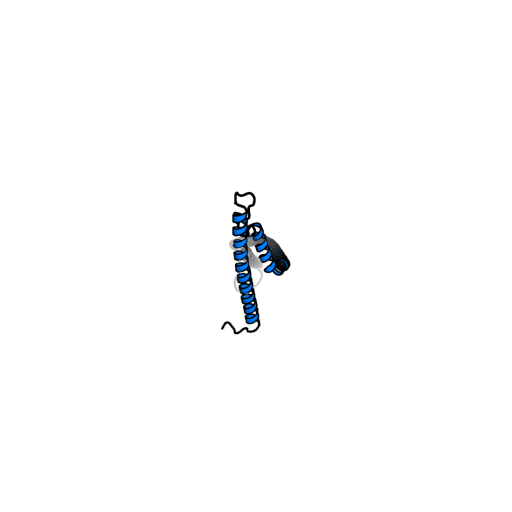13.225 -1.027 -11.877 1.00 98.62 99 PHE A C 1
ATOM 785 O O . PHE A 1 99 ? 12.291 -1.186 -11.097 1.00 98.62 99 PHE A O 1
ATOM 792 N N . GLN A 1 100 ? 14.376 -1.690 -11.768 1.00 98.69 100 GLN A N 1
ATOM 793 C CA . GLN A 1 100 ? 14.637 -2.618 -10.676 1.00 98.69 100 GLN A CA 1
ATOM 794 C C . GLN A 1 100 ? 14.565 -1.906 -9.319 1.00 98.69 100 GLN A C 1
ATOM 796 O O . GLN A 1 100 ? 13.837 -2.362 -8.445 1.00 98.69 100 GLN A O 1
ATOM 801 N N . SER A 1 101 ? 15.254 -0.773 -9.154 1.00 98.69 101 SER A N 1
ATOM 802 C CA . SER A 1 101 ? 15.233 -0.023 -7.891 1.00 98.69 101 SER A CA 1
ATOM 803 C C . SER A 1 101 ? 13.836 0.492 -7.534 1.00 98.69 101 SER A C 1
ATOM 805 O O . SER A 1 101 ? 13.445 0.430 -6.372 1.00 98.69 101 SER A O 1
ATOM 807 N N . LEU A 1 102 ? 13.060 0.956 -8.522 1.00 98.69 102 LEU A N 1
ATOM 808 C CA . LEU A 1 102 ? 11.669 1.367 -8.302 1.00 98.69 102 LEU A CA 1
ATOM 809 C C . LEU A 1 102 ? 10.788 0.200 -7.844 1.00 98.69 102 LEU A C 1
ATOM 811 O O . LEU A 1 102 ? 9.940 0.372 -6.971 1.00 98.69 102 LEU A O 1
ATOM 815 N N . GLU A 1 103 ? 10.977 -0.986 -8.421 1.00 98.69 103 GLU A N 1
ATOM 816 C CA . GLU A 1 103 ? 10.203 -2.164 -8.033 1.00 98.69 103 GLU A CA 1
ATOM 817 C C . GLU A 1 103 ? 10.612 -2.687 -6.651 1.00 98.69 103 GLU A C 1
ATOM 819 O O . GLU A 1 103 ? 9.746 -3.062 -5.862 1.00 98.69 103 GLU A O 1
ATOM 824 N N . GLU A 1 104 ? 11.903 -2.652 -6.316 1.00 98.81 104 GLU A N 1
ATOM 825 C CA . GLU A 1 104 ? 12.397 -2.968 -4.971 1.00 98.81 104 GLU A CA 1
ATOM 826 C C . GLU A 1 104 ? 11.775 -2.038 -3.919 1.00 98.81 104 GLU A C 1
ATOM 828 O O . GLU A 1 104 ? 11.257 -2.515 -2.907 1.00 98.81 104 GLU A O 1
ATOM 833 N N . GLU A 1 105 ? 11.741 -0.727 -4.181 1.00 98.81 105 GLU A N 1
ATOM 834 C CA . GLU A 1 105 ? 11.099 0.247 -3.295 1.00 98.81 105 GLU A CA 1
ATOM 835 C C . GLU A 1 105 ? 9.594 -0.024 -3.155 1.00 98.81 105 GLU A C 1
ATOM 837 O O . GLU A 1 105 ? 9.070 -0.085 -2.039 1.00 98.81 105 GLU A O 1
ATOM 842 N N . ARG A 1 106 ? 8.894 -0.257 -4.271 1.00 98.75 106 ARG A N 1
ATOM 843 C CA . ARG A 1 106 ? 7.453 -0.552 -4.272 1.00 98.75 106 ARG A CA 1
ATOM 844 C C . ARG A 1 106 ? 7.127 -1.813 -3.469 1.00 98.75 106 ARG A C 1
ATOM 846 O O . ARG A 1 106 ? 6.156 -1.829 -2.710 1.00 98.75 106 ARG A O 1
ATOM 853 N N . LEU A 1 107 ? 7.915 -2.877 -3.637 1.00 98.81 107 LEU A N 1
ATOM 854 C CA . LEU A 1 107 ? 7.737 -4.135 -2.909 1.00 98.81 107 LEU A CA 1
ATOM 855 C C . LEU A 1 107 ? 8.024 -3.968 -1.415 1.00 98.81 107 LEU A C 1
ATOM 857 O O . LEU A 1 107 ? 7.275 -4.502 -0.593 1.00 98.81 107 LEU A O 1
ATOM 861 N N . GLN A 1 108 ? 9.052 -3.197 -1.058 1.00 98.81 108 GLN A N 1
ATOM 862 C CA . GLN A 1 108 ? 9.372 -2.898 0.336 1.00 98.81 108 GLN A CA 1
ATOM 863 C C . GLN A 1 108 ? 8.243 -2.106 1.011 1.00 98.81 108 GLN A C 1
ATOM 865 O O . GLN A 1 108 ? 7.774 -2.500 2.077 1.00 98.81 108 GLN A O 1
ATOM 870 N N . GLN A 1 109 ? 7.718 -1.070 0.352 1.00 98.81 109 GLN A N 1
ATOM 871 C CA . GLN A 1 109 ? 6.577 -0.300 0.859 1.00 98.81 109 GLN A CA 1
ATOM 872 C C . GLN A 1 109 ? 5.321 -1.166 1.040 1.00 98.81 109 GLN A C 1
ATOM 874 O O . GLN A 1 109 ? 4.602 -1.026 2.031 1.00 98.81 109 GLN A O 1
ATOM 879 N N . LEU A 1 110 ? 5.050 -2.086 0.107 1.00 98.75 110 LEU A N 1
ATOM 880 C CA . LEU A 1 110 ? 3.910 -3.001 0.212 1.00 98.75 110 LEU A CA 1
ATOM 881 C C . LEU A 1 110 ? 4.047 -3.952 1.409 1.00 98.75 110 LEU A C 1
ATOM 883 O O . LEU A 1 110 ? 3.062 -4.221 2.105 1.00 98.75 110 LEU A O 1
ATOM 887 N N . LYS A 1 111 ? 5.263 -4.445 1.659 1.00 98.75 111 LYS A N 1
ATOM 888 C CA . LYS A 1 111 ? 5.567 -5.252 2.840 1.00 98.75 111 LYS A CA 1
ATOM 889 C C . LYS A 1 111 ? 5.317 -4.449 4.117 1.00 98.75 111 LYS A C 1
ATOM 891 O O . LYS A 1 111 ? 4.562 -4.911 4.968 1.00 98.75 111 LYS A O 1
ATOM 896 N N . ASP A 1 112 ? 5.866 -3.241 4.213 1.00 98.75 112 ASP A N 1
ATOM 897 C CA . ASP A 1 112 ? 5.737 -2.394 5.405 1.00 98.75 112 ASP A CA 1
ATOM 898 C C . ASP A 1 112 ? 4.267 -2.038 5.696 1.00 98.75 112 ASP A C 1
ATOM 900 O O . ASP A 1 112 ? 3.820 -2.068 6.846 1.00 98.75 112 ASP A O 1
ATOM 904 N N . LEU A 1 113 ? 3.473 -1.779 4.649 1.00 98.62 113 LEU A N 1
ATOM 905 C CA . LEU A 1 113 ? 2.029 -1.565 4.772 1.00 98.62 113 LEU A CA 1
ATOM 906 C C . LEU A 1 113 ? 1.306 -2.812 5.300 1.00 98.62 113 LEU A C 1
ATOM 908 O O . LEU A 1 113 ? 0.436 -2.706 6.167 1.00 98.62 113 LEU A O 1
ATOM 912 N N . THR A 1 114 ? 1.665 -3.990 4.791 1.00 98.62 114 THR A N 1
ATOM 913 C CA . THR A 1 114 ? 1.073 -5.265 5.218 1.00 98.62 114 THR A CA 1
ATOM 914 C C . THR A 1 114 ? 1.416 -5.571 6.675 1.00 98.62 114 THR A C 1
ATOM 916 O O . THR A 1 114 ? 0.534 -5.952 7.447 1.00 98.62 114 THR A O 1
ATOM 919 N N . ASP A 1 115 ? 2.668 -5.342 7.073 1.00 98.62 115 ASP A N 1
ATOM 920 C CA . ASP A 1 115 ? 3.131 -5.507 8.452 1.00 98.62 115 ASP A CA 1
ATOM 921 C C . ASP A 1 115 ? 2.391 -4.551 9.399 1.00 98.62 115 ASP A C 1
ATOM 923 O O . ASP A 1 115 ? 1.913 -4.970 10.459 1.00 98.62 115 ASP A O 1
ATOM 927 N N . SER A 1 116 ? 2.203 -3.292 8.988 1.00 98.50 116 SER A N 1
ATOM 928 C CA . SER A 1 116 ? 1.397 -2.320 9.731 1.00 98.50 116 SER A CA 1
ATOM 929 C C . SER A 1 116 ? -0.053 -2.786 9.884 1.00 98.50 116 SER A C 1
ATOM 931 O O . SER A 1 116 ? -0.596 -2.770 10.991 1.00 98.50 116 SER A O 1
ATOM 933 N N . TYR A 1 117 ? -0.682 -3.266 8.810 1.00 98.38 117 TYR A N 1
ATOM 934 C CA . TYR A 1 117 ? -2.058 -3.761 8.862 1.00 98.38 117 TYR A CA 1
ATOM 935 C C . TYR A 1 117 ? -2.199 -4.962 9.808 1.00 98.38 117 TYR A C 1
ATOM 937 O O . TYR A 1 117 ? -3.093 -4.990 10.657 1.00 98.38 117 TYR A O 1
ATOM 945 N N . LEU A 1 118 ? -1.278 -5.926 9.718 1.00 98.12 118 LEU A N 1
ATOM 946 C CA . LEU A 1 118 ? -1.235 -7.087 10.606 1.00 98.12 118 LEU A CA 1
ATOM 947 C C . LEU A 1 118 ? -1.064 -6.671 12.070 1.00 98.12 118 LEU A C 1
ATOM 949 O O . LEU A 1 118 ? -1.719 -7.236 12.948 1.00 98.12 118 LEU A O 1
ATOM 953 N N . HIS A 1 119 ? -0.194 -5.698 12.339 1.00 98.06 119 HIS A N 1
ATOM 954 C CA . HIS A 1 119 ? 0.018 -5.170 13.681 1.00 98.06 119 HIS A CA 1
ATOM 955 C C . HIS A 1 119 ? -1.276 -4.582 14.257 1.00 98.06 119 HIS A C 1
ATOM 957 O O . HIS A 1 119 ? -1.723 -5.024 15.315 1.00 98.06 119 HIS A O 1
ATOM 963 N N . HIS A 1 120 ? -1.940 -3.681 13.527 1.00 97.50 120 HIS A N 1
ATOM 964 C CA . HIS A 1 120 ? -3.211 -3.094 13.965 1.00 97.50 120 HIS A CA 1
ATOM 965 C C . HIS A 1 120 ? -4.284 -4.162 14.194 1.00 97.50 120 HIS A C 1
ATOM 967 O O . HIS A 1 120 ? -4.978 -4.138 15.212 1.00 97.50 120 HIS A O 1
ATOM 973 N N . TYR A 1 121 ? -4.394 -5.139 13.291 1.00 96.69 121 TYR A N 1
ATOM 974 C CA . TYR A 1 121 ? -5.365 -6.223 13.429 1.00 96.69 121 TYR A CA 1
ATOM 975 C C . TYR A 1 121 ? -5.121 -7.065 14.691 1.00 96.69 121 TYR A C 1
ATOM 977 O O . TYR A 1 121 ? -6.067 -7.422 15.398 1.00 96.69 121 TYR A O 1
ATOM 985 N N . LYS A 1 122 ? -3.850 -7.330 15.027 1.00 97.06 122 LYS A N 1
ATOM 986 C CA . LYS A 1 122 ? -3.468 -8.012 16.274 1.00 97.06 122 LYS A CA 1
ATOM 987 C C . LYS A 1 122 ? -3.816 -7.202 17.521 1.00 97.06 122 LYS A C 1
ATOM 989 O O . LYS A 1 122 ? -4.168 -7.800 18.533 1.00 97.06 122 LYS A O 1
ATOM 994 N N . GLU A 1 123 ? -3.734 -5.875 17.471 1.00 97.06 123 GLU A N 1
ATOM 995 C CA . GLU A 1 123 ? -4.051 -5.023 18.622 1.00 97.06 123 GLU A CA 1
ATOM 996 C C . GLU A 1 123 ? -5.554 -4.873 18.890 1.00 97.06 123 GLU A C 1
ATOM 998 O O . GLU A 1 123 ? -5.964 -4.712 20.044 1.00 97.06 123 GLU A O 1
ATOM 1003 N N . VAL A 1 124 ? -6.385 -4.903 17.844 1.00 97.00 124 VAL A N 1
ATOM 1004 C CA . VAL A 1 124 ? -7.835 -4.677 17.964 1.00 97.00 124 VAL A CA 1
ATOM 1005 C C . VAL A 1 124 ? -8.500 -5.746 18.832 1.00 97.00 124 VAL A C 1
ATOM 1007 O O . VAL A 1 124 ? -9.314 -5.405 19.689 1.00 97.00 124 VAL A O 1
ATOM 1010 N N . GLY A 1 125 ? -8.135 -7.021 18.659 1.00 95.94 125 GLY A N 1
ATOM 1011 C CA . GLY A 1 125 ? -8.728 -8.134 19.408 1.00 95.94 125 GLY A CA 1
ATOM 1012 C C . GLY A 1 125 ? -8.620 -7.964 20.932 1.00 95.94 125 GLY A C 1
ATOM 1013 O O . GLY A 1 125 ? -9.649 -7.894 21.604 1.00 95.94 125 GLY A O 1
ATOM 1014 N N . PRO A 1 126 ? -7.406 -7.828 21.498 1.00 97.38 126 PRO A N 1
ATOM 1015 C CA . PRO A 1 126 ? -7.215 -7.587 22.927 1.00 97.38 126 PRO A CA 1
ATOM 1016 C C . PRO A 1 126 ? -7.926 -6.331 23.443 1.00 97.38 126 PRO A C 1
ATOM 1018 O O . PRO A 1 126 ? -8.532 -6.378 24.514 1.00 97.38 126 PRO A O 1
ATOM 1021 N N . LYS A 1 127 ? -7.902 -5.221 22.686 1.00 97.19 127 LYS A N 1
ATOM 1022 C CA . LYS A 1 127 ? -8.591 -3.971 23.060 1.00 97.19 127 LYS A CA 1
ATOM 1023 C C . LYS A 1 127 ? -10.108 -4.171 23.151 1.00 97.19 127 LYS A C 1
ATOM 1025 O O . LYS A 1 127 ? -10.731 -3.712 24.111 1.00 97.19 127 LYS A O 1
ATOM 1030 N N . LEU A 1 128 ? -10.693 -4.895 22.196 1.00 97.19 128 LEU A N 1
ATOM 1031 C CA . LEU A 1 128 ? -12.117 -5.228 22.194 1.00 97.19 128 LEU A CA 1
ATOM 1032 C C . LEU A 1 128 ? -12.478 -6.144 23.370 1.00 97.19 128 LEU A C 1
ATOM 1034 O O . LEU A 1 128 ? -13.411 -5.838 24.114 1.00 97.19 128 LEU A O 1
ATOM 1038 N N . SER A 1 129 ? -11.702 -7.209 23.588 1.00 97.50 129 SER A N 1
ATOM 1039 C CA . SER A 1 129 ? -11.893 -8.130 24.715 1.00 97.50 129 SER A CA 1
ATOM 1040 C C . SER A 1 129 ? -11.804 -7.414 26.062 1.00 97.50 129 SER A C 1
ATOM 1042 O O . SER A 1 129 ? -12.652 -7.620 26.927 1.00 97.50 129 SER A O 1
ATOM 1044 N N . GLN A 1 130 ? -10.824 -6.522 26.236 1.00 97.50 130 GLN A N 1
ATOM 1045 C CA . GLN A 1 130 ? -10.691 -5.721 27.452 1.00 97.50 130 GLN A CA 1
ATOM 1046 C C . GLN A 1 130 ? -11.891 -4.784 27.646 1.00 97.50 130 GLN A C 1
ATOM 1048 O O . GLN A 1 130 ? -12.383 -4.637 28.763 1.00 97.50 130 GLN A O 1
ATOM 1053 N N . SER A 1 131 ? -12.379 -4.153 26.573 1.00 97.06 131 SER A N 1
ATOM 1054 C CA . SER A 1 131 ? -13.556 -3.285 26.654 1.00 97.06 131 SER A CA 1
ATOM 1055 C C . SER A 1 131 ? -14.807 -4.055 27.063 1.00 97.06 131 SER A C 1
ATOM 1057 O O . SER A 1 131 ? -15.554 -3.572 27.908 1.00 97.06 131 SER A O 1
ATOM 1059 N N . ALA A 1 132 ? -15.014 -5.252 26.510 1.00 97.12 132 ALA A N 1
ATOM 1060 C CA . ALA A 1 132 ? -16.125 -6.116 26.894 1.00 97.12 132 ALA A CA 1
ATOM 1061 C C . ALA A 1 132 ? -16.004 -6.578 28.356 1.00 97.12 132 ALA A C 1
ATOM 1063 O O . ALA A 1 132 ? -16.982 -6.524 29.098 1.00 97.12 132 ALA A O 1
ATOM 1064 N N . ALA A 1 133 ? -14.799 -6.949 28.801 1.00 97.56 133 ALA A N 1
ATOM 1065 C CA . ALA A 1 133 ? -14.550 -7.365 30.181 1.00 97.56 133 ALA A CA 1
ATOM 1066 C C . ALA A 1 133 ? -14.894 -6.267 31.206 1.00 97.56 133 ALA A C 1
ATOM 1068 O O . ALA A 1 133 ? -15.458 -6.570 32.254 1.00 97.56 133 ALA A O 1
ATOM 1069 N N . ARG A 1 134 ? -14.635 -4.987 30.891 1.00 97.31 134 ARG A N 1
ATOM 1070 C CA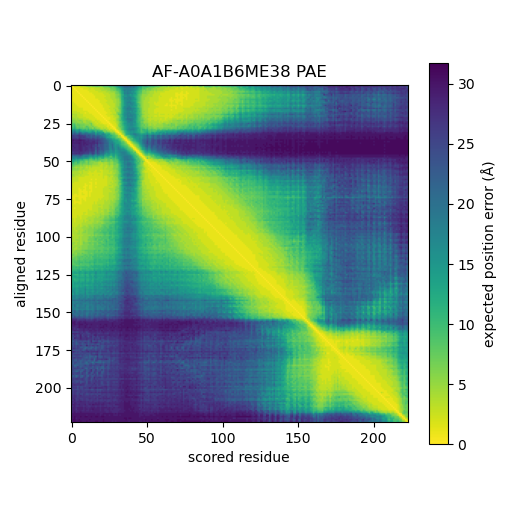 . ARG A 1 134 ? -14.996 -3.849 31.763 1.00 97.31 134 ARG A CA 1
ATOM 1071 C C . ARG A 1 134 ? -16.502 -3.666 31.965 1.00 97.31 134 ARG A C 1
ATOM 1073 O O . ARG A 1 134 ? -16.894 -3.000 32.914 1.00 97.31 134 ARG A O 1
ATOM 1080 N N . LEU A 1 135 ? -17.343 -4.226 31.096 1.00 96.94 135 LEU A N 1
ATOM 1081 C CA . LEU A 1 135 ? -18.799 -4.141 31.235 1.00 96.94 135 LEU A CA 1
ATOM 1082 C C . LEU A 1 135 ? -19.368 -5.209 32.174 1.00 96.94 135 LEU A C 1
ATOM 1084 O O . LEU A 1 135 ? -20.494 -5.059 32.637 1.00 96.94 135 LEU A O 1
ATOM 1088 N N . VAL A 1 136 ? -18.607 -6.268 32.474 1.00 97.06 136 VAL A N 1
ATOM 1089 C CA . VAL A 1 136 ? -19.090 -7.397 33.282 1.00 97.06 136 VAL A CA 1
ATOM 1090 C C . VAL A 1 136 ? -19.490 -6.946 34.684 1.00 97.06 136 VAL A C 1
ATOM 1092 O O . VAL A 1 136 ? -20.598 -7.245 35.120 1.00 97.06 136 VAL A O 1
ATOM 1095 N N . GLU A 1 137 ? -18.621 -6.207 35.375 1.00 96.56 137 GLU A N 1
ATOM 1096 C CA . GLU A 1 137 ? -18.880 -5.708 36.730 1.00 96.56 137 GLU A CA 1
ATOM 1097 C C . GLU A 1 137 ? -20.121 -4.801 36.803 1.00 96.56 137 GLU A C 1
ATOM 1099 O O . GLU A 1 137 ? -21.057 -5.171 37.509 1.00 96.56 137 GLU A O 1
ATOM 1104 N N . PRO A 1 138 ? -20.218 -3.671 36.069 1.00 95.81 138 PRO A N 1
ATOM 1105 C CA . PRO A 1 138 ? -21.362 -2.772 36.202 1.00 95.81 138 PRO A CA 1
ATOM 1106 C C . PRO A 1 138 ? -22.685 -3.439 35.824 1.00 95.81 138 PRO A C 1
ATOM 1108 O O . PRO A 1 138 ? -23.690 -3.168 36.470 1.00 95.81 138 PRO A O 1
ATOM 1111 N N . VAL A 1 139 ? -22.695 -4.340 34.833 1.00 96.69 139 VAL A N 1
ATOM 1112 C CA . VAL A 1 139 ? -23.899 -5.110 34.475 1.00 96.69 139 VAL A CA 1
ATOM 1113 C C . VAL A 1 139 ? -24.280 -6.090 35.586 1.00 96.69 139 VAL A C 1
ATOM 1115 O O . VAL A 1 139 ? -25.460 -6.227 35.896 1.00 96.69 139 VAL A O 1
ATOM 1118 N N . SER A 1 140 ? -23.299 -6.746 36.208 1.00 95.62 140 SER A N 1
ATOM 1119 C CA . SER A 1 140 ? -23.542 -7.685 37.313 1.00 95.62 140 SER A CA 1
ATOM 1120 C C . SER A 1 140 ? -23.984 -6.982 38.600 1.00 95.62 140 SER A C 1
ATOM 1122 O O . SER A 1 140 ? -24.670 -7.587 39.418 1.00 95.62 140 SER A O 1
ATOM 1124 N N . CYS A 1 141 ? -23.603 -5.715 38.776 1.00 95.62 141 CYS A N 1
ATOM 1125 C CA . CYS A 1 141 ? -23.955 -4.897 39.935 1.00 95.62 141 CYS A CA 1
ATOM 1126 C C . CYS A 1 141 ? -25.321 -4.200 39.815 1.00 95.62 141 CYS A C 1
ATOM 1128 O O . CYS A 1 141 ? -25.742 -3.552 40.773 1.00 95.62 141 CYS A O 1
ATOM 1130 N N . VAL A 1 142 ? -26.025 -4.311 38.680 1.00 95.50 142 VAL A N 1
ATOM 1131 C CA . VAL A 1 142 ? -27.377 -3.745 38.539 1.00 95.50 142 VAL A CA 1
ATOM 1132 C C . VAL A 1 142 ? -28.323 -4.426 39.531 1.00 95.50 142 VAL A C 1
ATOM 1134 O O . VAL A 1 142 ? -28.511 -5.642 39.495 1.00 95.50 142 VAL A O 1
ATOM 1137 N N . SER A 1 143 ? -28.951 -3.635 40.402 1.00 96.12 143 SER A N 1
ATOM 1138 C CA . SER A 1 143 ? -29.832 -4.121 41.462 1.00 96.12 143 SER A CA 1
ATOM 1139 C C . SER A 1 143 ? -31.048 -3.217 41.595 1.00 96.12 143 SER A C 1
ATOM 1141 O O . SER A 1 143 ? -30.966 -2.104 42.106 1.00 96.12 143 SER A O 1
ATOM 1143 N N . VAL A 1 144 ? -32.210 -3.750 41.211 1.00 95.69 144 VAL A N 1
ATOM 1144 C CA . VAL A 1 144 ? -33.497 -3.050 41.348 1.00 95.69 144 VAL A CA 1
ATOM 1145 C C . VAL A 1 144 ? -33.757 -2.651 42.802 1.00 95.69 144 VAL A C 1
ATOM 1147 O O . VAL A 1 144 ? -34.307 -1.587 43.061 1.00 95.69 144 VAL A O 1
ATOM 1150 N N . VAL A 1 145 ? -33.351 -3.488 43.761 1.00 96.38 145 VAL A N 1
ATOM 1151 C CA . VAL A 1 145 ? -33.531 -3.205 45.192 1.00 96.38 145 VAL A CA 1
ATOM 1152 C C . VAL A 1 145 ? -32.707 -1.989 45.600 1.00 96.38 145 VAL A C 1
ATOM 1154 O O . VAL A 1 145 ? -33.252 -1.052 46.171 1.00 96.38 145 VAL A O 1
ATOM 1157 N N . THR A 1 146 ? -31.424 -1.967 45.240 1.00 95.06 146 THR A N 1
ATOM 1158 C CA . THR A 1 146 ? -30.510 -0.867 45.577 1.00 95.06 146 THR A CA 1
ATOM 1159 C C . THR A 1 146 ? -30.928 0.438 44.896 1.00 95.06 146 THR A C 1
ATOM 1161 O O . THR A 1 146 ? -30.857 1.509 45.505 1.00 95.06 146 THR A O 1
ATOM 1164 N N . ASP A 1 147 ? -31.432 0.358 43.663 1.00 94.75 147 ASP A N 1
ATOM 1165 C CA . ASP A 1 147 ? -31.974 1.510 42.939 1.00 94.75 147 ASP A CA 1
ATOM 1166 C C . ASP A 1 147 ? -33.226 2.075 43.633 1.00 94.75 147 ASP A C 1
ATOM 1168 O O . ASP A 1 147 ? -33.355 3.290 43.810 1.00 94.75 147 ASP A O 1
ATOM 1172 N N . LEU A 1 148 ? -34.141 1.205 44.079 1.00 93.88 148 LEU A N 1
ATOM 1173 C CA . LEU A 1 148 ? -35.340 1.608 44.819 1.00 93.88 148 LEU A CA 1
ATOM 1174 C C . LEU A 1 148 ? -35.001 2.199 46.190 1.00 93.88 148 LEU A C 1
ATOM 1176 O O . LEU A 1 148 ? -35.565 3.227 46.557 1.00 93.88 148 LEU A O 1
ATOM 1180 N N . GLU A 1 149 ? -34.069 1.596 46.928 1.00 93.62 149 GLU A N 1
ATOM 1181 C CA . GLU A 1 149 ? -33.585 2.123 48.210 1.00 93.62 149 GLU A CA 1
ATOM 1182 C C . GLU A 1 149 ? -32.960 3.511 48.037 1.00 93.62 149 GLU A C 1
ATOM 1184 O O . GLU A 1 149 ? -33.271 4.429 48.797 1.00 93.62 149 GLU A O 1
ATOM 1189 N N . SER A 1 150 ? -32.158 3.703 46.986 1.00 90.94 150 SER A N 1
ATOM 1190 C CA . SER A 1 150 ? -31.575 5.007 46.650 1.00 90.94 150 SER A CA 1
ATOM 1191 C C . SER A 1 150 ? -32.655 6.055 46.359 1.00 90.94 150 SER A C 1
ATOM 1193 O O . SER A 1 150 ? -32.544 7.201 46.799 1.00 90.94 150 SER A O 1
ATOM 1195 N N . LEU A 1 151 ? -33.732 5.674 45.662 1.00 89.56 151 LEU A N 1
ATOM 1196 C CA . LEU A 1 151 ? -34.875 6.557 45.405 1.00 89.56 151 LEU A CA 1
ATOM 1197 C C . LEU A 1 151 ? -35.656 6.903 46.677 1.00 89.56 151 LEU A C 1
ATOM 1199 O O . LEU A 1 151 ? -36.074 8.053 46.832 1.00 89.56 151 LEU A O 1
ATOM 1203 N N . VAL A 1 152 ? -35.864 5.933 47.570 1.00 86.75 152 VAL A N 1
ATOM 1204 C CA . VAL A 1 152 ? -36.518 6.163 48.866 1.00 86.75 152 VAL A CA 1
ATOM 1205 C C . VAL A 1 152 ? -35.679 7.117 49.707 1.00 86.75 152 VAL A C 1
ATOM 1207 O O . VAL A 1 152 ? -36.213 8.128 50.150 1.00 86.75 152 VAL A O 1
ATOM 1210 N N . ALA A 1 153 ? -34.370 6.886 49.831 1.00 85.94 153 ALA A N 1
ATOM 1211 C CA . ALA A 1 153 ? -33.470 7.775 50.565 1.00 85.94 153 ALA A CA 1
ATOM 1212 C C . ALA A 1 153 ? -33.505 9.212 50.013 1.00 85.94 153 ALA A C 1
ATOM 1214 O O . ALA A 1 153 ? -33.596 10.178 50.770 1.00 85.94 153 ALA A O 1
ATOM 1215 N N . LEU A 1 154 ? -33.520 9.371 48.685 1.00 83.44 154 LEU A N 1
ATOM 1216 C CA . LEU A 1 154 ? -33.652 10.683 48.047 1.00 83.44 154 LEU A CA 1
ATOM 1217 C C . LEU A 1 154 ? -34.994 11.364 48.382 1.00 83.44 154 LEU A C 1
ATOM 1219 O O . LEU A 1 154 ? -35.052 12.582 48.520 1.00 83.44 154 LEU A O 1
ATOM 1223 N N . ARG A 1 155 ? -36.078 10.592 48.518 1.00 76.62 155 ARG A N 1
ATOM 1224 C CA . ARG A 1 155 ? -37.434 11.084 48.824 1.00 76.62 155 ARG A CA 1
ATOM 1225 C C . ARG A 1 155 ? -37.642 11.391 50.306 1.00 76.62 155 ARG A C 1
ATOM 1227 O O . ARG A 1 155 ? -38.265 12.402 50.620 1.00 76.62 155 ARG A O 1
ATOM 1234 N N . GLU A 1 156 ? -37.122 10.557 51.201 1.00 63.41 156 GLU A N 1
ATOM 1235 C CA . GLU A 1 156 ? -37.230 10.729 52.656 1.00 63.41 156 GLU A CA 1
ATOM 1236 C C . GLU A 1 156 ? -36.533 12.005 53.134 1.00 63.41 156 GLU A C 1
ATOM 1238 O O . GLU A 1 156 ? -37.007 12.651 54.064 1.00 63.41 156 GLU A O 1
ATOM 1243 N N . THR A 1 157 ? -35.483 12.453 52.438 1.00 59.56 157 THR A N 1
ATOM 1244 C CA . THR A 1 157 ? -34.857 13.758 52.720 1.00 59.56 157 THR A CA 1
ATOM 1245 C C . THR A 1 157 ? -35.751 14.971 52.411 1.00 59.56 157 THR A C 1
ATOM 1247 O O . THR A 1 157 ? -35.400 16.086 52.793 1.00 59.56 157 THR A O 1
ATOM 1250 N N . GLY A 1 158 ? -36.902 14.785 51.747 1.00 60.03 158 GLY A N 1
ATOM 1251 C CA . GLY A 1 158 ? -37.755 15.875 51.258 1.00 60.03 158 GLY A CA 1
ATOM 1252 C C . GLY A 1 158 ? -39.159 15.979 51.861 1.00 60.03 158 GLY A C 1
ATOM 1253 O O . GLY A 1 158 ? -39.803 17.010 51.662 1.00 60.03 158 GLY A O 1
ATOM 1254 N N . GLN A 1 159 ? -39.662 14.967 52.578 1.00 62.31 159 GLN A N 1
ATOM 1255 C CA . GLN A 1 159 ? -41.001 15.025 53.180 1.00 62.31 159 GLN A CA 1
ATOM 1256 C C . GLN A 1 159 ? -40.942 14.901 54.707 1.00 62.31 159 GLN A C 1
ATOM 1258 O O . GLN A 1 159 ? -40.508 13.863 55.207 1.00 62.31 159 GLN A O 1
ATOM 1263 N N . PRO A 1 160 ? -41.399 15.917 55.467 1.00 64.25 160 PRO A N 1
ATOM 1264 C CA . PRO A 1 160 ? -41.587 15.755 56.901 1.00 64.25 160 PRO A CA 1
ATOM 1265 C C . PRO A 1 160 ? -42.599 14.633 57.150 1.00 64.25 160 PRO A C 1
ATOM 1267 O O . PRO A 1 160 ? -43.573 14.490 56.403 1.00 64.25 160 PRO A O 1
ATOM 1270 N N . ALA A 1 161 ? -42.353 13.829 58.188 1.00 72.81 161 ALA A N 1
ATOM 1271 C CA . ALA A 1 161 ? -43.281 12.784 58.597 1.00 72.81 161 ALA A CA 1
ATOM 1272 C C . ALA A 1 161 ? -44.685 13.395 58.758 1.00 72.81 161 ALA A C 1
ATOM 1274 O O . ALA A 1 161 ? -44.800 14.472 59.350 1.00 72.81 161 ALA A O 1
ATOM 1275 N N . PRO A 1 162 ? -45.744 12.760 58.223 1.00 73.69 162 PRO A N 1
ATOM 1276 C CA . PRO A 1 162 ? -47.090 13.293 58.356 1.00 73.69 162 PRO A CA 1
ATOM 1277 C C . PRO A 1 162 ? -47.425 13.425 59.845 1.00 73.69 162 PRO A C 1
ATOM 1279 O O . PRO A 1 162 ? -47.418 12.438 60.581 1.00 73.69 162 PRO A O 1
ATOM 1282 N N . GLU A 1 163 ? -47.677 14.653 60.295 1.00 79.50 163 GLU A N 1
ATOM 1283 C CA . GLU A 1 163 ? -48.020 14.919 61.689 1.00 79.50 163 GLU A CA 1
ATOM 1284 C C . GLU A 1 163 ? -49.399 14.341 62.011 1.00 79.50 163 GLU A C 1
ATOM 1286 O O . GLU A 1 163 ? -50.353 14.452 61.233 1.00 79.50 163 GLU A O 1
ATOM 1291 N N . GLN A 1 164 ? -49.515 13.711 63.180 1.00 85.38 164 GLN A N 1
ATOM 1292 C CA . GLN A 1 164 ? -50.797 13.216 63.650 1.00 85.38 164 GLN A CA 1
ATOM 1293 C C . GLN A 1 164 ? -51.667 14.397 64.084 1.00 85.38 164 GLN A C 1
ATOM 1295 O O . GLN A 1 164 ? -51.358 15.088 65.053 1.00 85.38 164 GLN A O 1
ATOM 1300 N N . LEU A 1 165 ? -52.799 14.585 63.408 1.00 84.56 165 LEU A N 1
ATOM 1301 C CA . LEU A 1 165 ? -53.829 15.509 63.865 1.00 84.56 165 LEU A CA 1
ATOM 1302 C C . LEU A 1 165 ? -54.534 14.901 65.079 1.00 84.56 165 LEU A C 1
ATOM 1304 O O . LEU A 1 165 ? -55.318 13.959 64.953 1.00 84.56 165 LEU A O 1
ATOM 1308 N N . LEU A 1 166 ? -54.235 15.432 66.261 1.00 87.06 166 LEU A N 1
ATOM 1309 C CA . LEU A 1 166 ? -54.914 15.074 67.500 1.00 87.06 166 LEU A CA 1
ATOM 1310 C C . LEU A 1 166 ? -55.967 16.135 67.843 1.00 87.06 166 LEU A C 1
ATOM 1312 O O . LEU A 1 166 ? -55.718 17.325 67.639 1.00 87.06 166 LEU A O 1
ATOM 1316 N N . PRO A 1 167 ? -57.144 15.736 68.357 1.00 88.69 167 PRO A N 1
ATOM 1317 C CA . PRO A 1 167 ? -58.105 16.692 68.884 1.00 88.69 167 PRO A CA 1
ATOM 1318 C C . PRO A 1 167 ? -57.484 17.508 70.020 1.00 88.69 167 PRO A C 1
ATOM 1320 O O . PRO A 1 167 ? -56.985 16.936 70.984 1.00 88.69 167 PRO A O 1
ATOM 1323 N N . ASP A 1 168 ? -57.549 18.832 69.907 1.00 90.50 168 ASP A N 1
ATOM 1324 C CA . ASP A 1 168 ? -57.070 19.754 70.933 1.00 90.50 168 ASP A CA 1
ATOM 1325 C C . ASP A 1 168 ? -58.261 20.426 71.631 1.00 90.50 168 ASP A C 1
ATOM 1327 O O . ASP A 1 168 ? -58.900 21.342 71.099 1.00 90.50 168 ASP A O 1
ATOM 1331 N N . PHE A 1 169 ? -58.636 19.916 72.806 1.00 93.81 169 PHE A N 1
ATOM 1332 C CA . PHE A 1 169 ? -59.843 20.363 73.492 1.00 93.81 169 PHE A CA 1
ATOM 1333 C C . PHE A 1 169 ? -59.551 21.483 74.493 1.00 93.81 169 PHE A C 1
ATOM 1335 O O . PHE A 1 169 ? -58.774 21.334 75.431 1.00 93.81 169 PHE A O 1
ATOM 1342 N N . TYR A 1 170 ? -60.319 22.574 74.410 1.00 94.12 170 TYR A N 1
ATOM 1343 C CA . TYR A 1 170 ? -60.250 23.709 75.347 1.00 94.12 170 TYR A CA 1
ATOM 1344 C C . TYR A 1 170 ? -60.286 23.298 76.834 1.00 94.12 170 TYR A C 1
ATOM 1346 O O . TYR A 1 170 ? -59.674 23.940 77.686 1.00 94.12 170 TYR A O 1
ATOM 1354 N N . ALA A 1 171 ? -61.021 22.230 77.166 1.00 93.75 171 ALA A N 1
ATOM 1355 C CA . ALA A 1 171 ? -61.167 21.747 78.538 1.00 93.75 171 ALA A CA 1
ATOM 1356 C C . ALA A 1 171 ? -59.885 21.116 79.121 1.00 93.75 171 ALA A C 1
ATOM 1358 O O . ALA A 1 171 ? -59.775 21.040 80.347 1.00 93.75 171 ALA A O 1
ATOM 1359 N N . GLU A 1 172 ? -58.941 20.687 78.279 1.00 92.50 172 GLU A N 1
ATOM 1360 C CA . GLU A 1 172 ? -57.665 20.072 78.677 1.00 92.50 172 GLU A CA 1
ATOM 1361 C C . GLU A 1 172 ? -56.614 21.121 79.063 1.00 92.50 172 GLU A C 1
ATOM 1363 O O . GLU A 1 172 ? -55.793 20.893 79.954 1.00 92.50 172 GLU A O 1
ATOM 1368 N N . HIS A 1 173 ? -56.704 22.320 78.484 1.00 94.56 173 HIS A N 1
ATOM 1369 C CA . HIS A 1 173 ? -55.815 23.434 78.798 1.00 94.56 173 HIS A CA 1
ATOM 1370 C C . HIS A 1 173 ? -56.162 24.063 80.144 1.00 94.56 173 HIS A C 1
ATOM 1372 O O . HIS A 1 173 ? -57.030 24.935 80.262 1.00 94.56 173 HIS A O 1
ATOM 1378 N N . ILE A 1 174 ? -55.457 23.635 81.192 1.00 89.00 174 ILE A N 1
ATOM 1379 C CA . ILE A 1 174 ? -55.702 24.102 82.563 1.00 89.00 174 ILE A CA 1
ATOM 1380 C C . ILE A 1 174 ? -55.498 25.611 82.742 1.00 89.00 174 ILE A C 1
ATOM 1382 O O . ILE A 1 174 ? -56.129 26.195 83.625 1.00 89.00 174 ILE A O 1
ATOM 1386 N N . THR A 1 175 ? -54.668 26.214 81.889 1.00 92.94 175 THR A N 1
ATOM 1387 C CA . THR A 1 175 ? -54.338 27.645 81.839 1.00 92.94 175 THR A CA 1
ATOM 1388 C C . THR A 1 175 ? -55.469 28.503 81.272 1.00 92.94 175 THR A C 1
ATOM 1390 O O . THR A 1 175 ? -55.522 29.698 81.555 1.00 92.94 175 THR A O 1
ATOM 1393 N N . LEU A 1 176 ? -56.393 27.915 80.505 1.00 93.06 176 LEU A N 1
ATOM 1394 C CA . LEU A 1 176 ? -57.542 28.624 79.948 1.00 93.06 176 LEU A CA 1
ATOM 1395 C C . LEU A 1 176 ? -58.644 28.803 81.003 1.00 93.06 176 LEU A C 1
ATOM 1397 O O . LEU A 1 176 ? -58.831 27.969 81.894 1.00 93.06 176 LEU A O 1
ATOM 1401 N N . ALA A 1 177 ? -59.395 29.902 80.913 1.00 93.12 177 ALA A N 1
ATOM 1402 C CA . ALA A 1 177 ? -60.428 30.241 81.886 1.00 93.12 177 ALA A CA 1
ATOM 1403 C C . ALA A 1 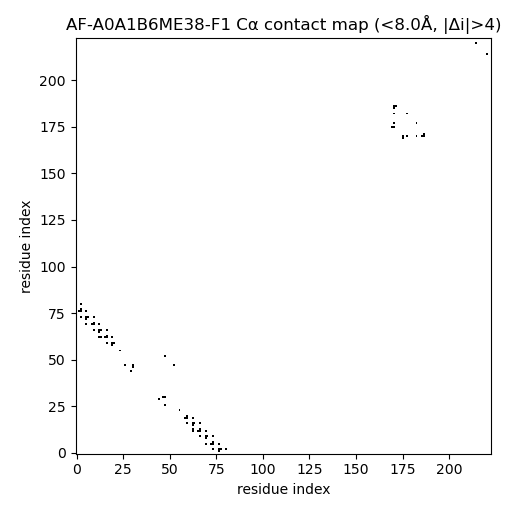177 ? -61.660 29.331 81.733 1.00 93.12 177 ALA A C 1
ATOM 1405 O O . ALA A 1 177 ? -62.466 29.480 80.817 1.00 93.12 177 ALA A O 1
ATOM 1406 N N . MET A 1 178 ? -61.844 28.390 82.663 1.00 95.25 178 MET A N 1
ATOM 1407 C CA . MET A 1 178 ? -63.009 27.505 82.691 1.00 95.25 178 MET A CA 1
ATOM 1408 C C . MET A 1 178 ? -63.394 27.153 84.128 1.00 95.25 178 MET A C 1
ATOM 1410 O O . MET A 1 178 ? -62.545 26.824 84.953 1.00 95.25 178 MET A O 1
ATOM 1414 N N . ASN A 1 179 ? -64.694 27.181 84.435 1.00 95.81 179 ASN A N 1
ATOM 1415 C CA . ASN A 1 179 ? -65.196 26.741 85.736 1.00 95.81 179 ASN A CA 1
ATOM 1416 C C . ASN A 1 179 ? -64.855 25.257 85.979 1.00 95.81 179 ASN A C 1
ATOM 1418 O O . ASN A 1 179 ? -65.059 24.423 85.096 1.00 95.81 179 ASN A O 1
ATOM 1422 N N . ARG A 1 180 ? -64.390 24.926 87.191 1.00 93.25 180 ARG A N 1
ATOM 1423 C CA . ARG A 1 180 ? -63.914 23.583 87.564 1.00 93.25 180 ARG A CA 1
ATOM 1424 C C . ARG A 1 180 ? -64.939 22.473 87.317 1.00 93.25 180 ARG A C 1
ATOM 1426 O O . ARG A 1 180 ?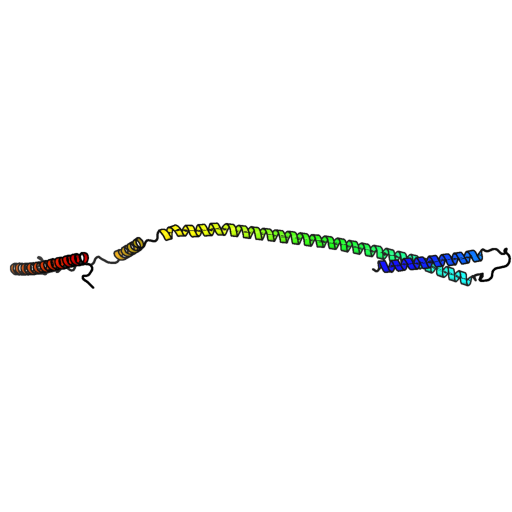 -64.575 21.438 86.764 1.00 93.25 180 ARG A O 1
ATOM 1433 N N . GLU A 1 181 ? -66.201 22.676 87.689 1.00 94.94 181 GLU A N 1
ATOM 1434 C CA . GLU A 1 181 ? -67.227 21.639 87.516 1.00 94.94 181 GLU A CA 1
ATOM 1435 C C . GLU A 1 181 ? -67.612 21.486 86.041 1.00 94.94 181 GLU A C 1
ATOM 1437 O O . GLU A 1 181 ? -67.741 20.372 85.537 1.00 94.94 181 GLU A O 1
ATOM 1442 N N . ARG A 1 182 ? -67.677 22.601 85.303 1.00 94.50 182 ARG A N 1
ATOM 1443 C CA . ARG A 1 182 ? -67.896 22.581 83.849 1.00 94.50 182 ARG A CA 1
ATOM 1444 C C . ARG A 1 182 ? -66.763 21.861 83.115 1.00 94.50 182 ARG A C 1
ATOM 1446 O O . ARG A 1 182 ? -67.029 21.083 82.204 1.00 94.50 182 ARG A O 1
ATOM 1453 N N . ARG A 1 183 ? -65.511 22.094 83.528 1.00 96.25 183 ARG A N 1
ATOM 1454 C CA . ARG A 1 183 ? -64.323 21.407 83.001 1.00 96.25 183 ARG A CA 1
ATOM 1455 C C . ARG A 1 183 ? -64.411 19.907 83.258 1.00 96.25 183 ARG A C 1
ATOM 1457 O O . ARG A 1 183 ? -64.268 19.128 82.323 1.00 96.25 183 ARG A O 1
ATOM 1464 N N . ARG A 1 184 ? -64.736 19.504 84.491 1.00 95.44 184 ARG A N 1
ATOM 1465 C CA . ARG A 1 184 ? -64.925 18.093 84.859 1.00 95.44 184 ARG A CA 1
ATOM 1466 C C . ARG A 1 184 ? -65.979 17.414 83.981 1.00 95.44 184 ARG A C 1
ATOM 1468 O O . ARG A 1 184 ? -65.728 16.338 83.450 1.00 95.44 184 ARG A O 1
ATOM 1475 N N . GLN A 1 185 ? -67.135 18.049 83.796 1.00 96.38 185 GLN A N 1
ATOM 1476 C CA . GLN A 1 185 ? -68.213 17.511 82.962 1.00 96.38 185 GLN A CA 1
ATOM 1477 C C . GLN A 1 185 ? -67.810 17.392 81.487 1.00 96.38 185 GLN A C 1
ATOM 1479 O O . GLN A 1 185 ? -68.107 16.376 80.860 1.00 96.38 185 GLN A O 1
ATOM 1484 N N . ALA A 1 186 ? -67.123 18.399 80.936 1.00 95.12 186 ALA A N 1
ATOM 1485 C CA . ALA A 1 186 ? -66.624 18.365 79.563 1.00 95.12 186 ALA A CA 1
ATOM 1486 C C . ALA A 1 186 ? -65.612 17.226 79.358 1.00 95.12 186 ALA A C 1
ATOM 1488 O O . ALA A 1 186 ? -65.790 16.424 78.447 1.00 95.12 186 ALA A O 1
ATOM 1489 N N . LEU A 1 187 ? -64.625 17.086 80.250 1.00 95.19 187 LEU A N 1
ATOM 1490 C CA . LEU A 1 187 ? -63.624 16.015 80.180 1.00 95.19 187 LEU A CA 1
ATOM 1491 C C . LEU A 1 187 ? -64.249 14.616 80.294 1.00 95.19 187 LEU A C 1
ATOM 1493 O O . LEU A 1 187 ? -63.852 13.709 79.572 1.00 95.19 187 LEU A O 1
ATOM 1497 N N . VAL A 1 188 ? -65.267 14.430 81.143 1.00 96.62 188 VAL A N 1
ATOM 1498 C CA . VAL A 1 188 ? -65.987 13.145 81.238 1.00 96.62 188 VAL A CA 1
ATOM 1499 C C . VAL A 1 188 ? -66.723 12.813 79.935 1.00 96.62 188 VAL A C 1
ATOM 1501 O O . VAL A 1 188 ? -66.686 11.663 79.501 1.00 96.62 188 VAL A O 1
ATOM 1504 N N . LYS A 1 189 ? -67.359 13.800 79.287 1.00 95.69 189 LYS A N 1
ATOM 1505 C CA . LYS A 1 189 ? -68.014 13.601 77.981 1.00 95.69 189 LYS A CA 1
ATOM 1506 C C . LYS A 1 189 ? -67.004 13.246 76.889 1.00 95.69 189 LYS A C 1
ATOM 1508 O O . LYS A 1 189 ? -67.240 12.309 76.133 1.00 95.69 189 LYS A O 1
ATOM 1513 N N . LEU A 1 190 ? -65.875 13.953 76.840 1.00 96.06 190 LEU A N 1
ATOM 1514 C CA . LEU A 1 190 ? -64.786 13.672 75.899 1.00 96.06 190 LEU A CA 1
ATOM 1515 C C . LEU A 1 190 ? -64.207 12.268 76.117 1.00 96.06 190 LEU A C 1
ATOM 1517 O O . LEU A 1 190 ? -64.038 11.517 75.163 1.00 96.06 190 LEU A O 1
ATOM 1521 N N . LEU A 1 191 ? -64.009 11.856 77.372 1.00 94.75 191 LEU A N 1
ATOM 1522 C CA . LEU A 1 191 ? -63.561 10.503 77.705 1.00 94.75 191 LEU A CA 1
ATOM 1523 C C . LEU A 1 191 ? -64.543 9.427 77.217 1.00 94.75 191 LEU A C 1
ATOM 1525 O O . LEU A 1 191 ? -64.117 8.382 76.730 1.00 94.75 191 LEU A O 1
ATOM 1529 N N . GLN A 1 192 ? -65.851 9.653 77.360 1.00 95.88 192 GLN A N 1
ATOM 1530 C CA . GLN A 1 192 ? -66.869 8.725 76.858 1.00 95.88 192 GLN A CA 1
ATOM 1531 C C . GLN A 1 192 ? -66.840 8.625 75.331 1.00 95.88 192 GLN A C 1
ATOM 1533 O O . GLN A 1 192 ? -66.881 7.512 74.809 1.00 95.88 192 GLN A O 1
ATOM 1538 N N . LEU A 1 193 ? -66.712 9.763 74.642 1.00 95.12 193 LEU A N 1
ATOM 1539 C CA . LEU A 1 193 ? -66.582 9.826 73.187 1.00 95.12 193 LEU A CA 1
ATOM 1540 C C . LEU A 1 193 ? -65.360 9.025 72.707 1.00 95.12 193 LEU A C 1
ATOM 1542 O O . LEU A 1 193 ? -65.504 8.108 71.905 1.00 95.12 193 LEU A O 1
ATOM 1546 N N . ILE A 1 194 ? -64.183 9.288 73.285 1.00 94.88 194 ILE A N 1
ATOM 1547 C CA . ILE A 1 194 ? -62.933 8.597 72.932 1.00 94.88 194 ILE A CA 1
ATOM 1548 C C . ILE A 1 194 ? -63.042 7.090 73.195 1.00 94.88 194 ILE A C 1
ATOM 1550 O O . ILE A 1 194 ? -62.609 6.282 72.378 1.00 94.88 194 ILE A O 1
ATOM 1554 N N . ARG A 1 195 ? -63.643 6.680 74.319 1.00 95.44 195 ARG A N 1
ATOM 1555 C CA . ARG A 1 195 ? -63.853 5.254 74.626 1.00 95.44 195 ARG A CA 1
ATOM 1556 C C . ARG A 1 195 ? -64.775 4.573 73.621 1.00 95.44 195 ARG A C 1
ATOM 1558 O O . ARG A 1 195 ? -64.523 3.428 73.255 1.00 95.44 195 ARG A O 1
ATOM 1565 N N . GLN A 1 196 ? -65.838 5.252 73.197 1.00 96.44 196 GLN A N 1
ATOM 1566 C CA . GLN A 1 196 ? -66.762 4.720 72.203 1.00 96.44 196 GLN A CA 1
ATOM 1567 C C . GLN A 1 196 ? -66.074 4.539 70.847 1.00 96.44 196 GLN A C 1
ATOM 1569 O O . GLN A 1 196 ? -66.234 3.486 70.225 1.00 96.44 196 GLN A O 1
ATOM 1574 N N . ASP A 1 197 ? -65.292 5.528 70.418 1.00 95.31 197 ASP A N 1
ATOM 1575 C CA . ASP A 1 197 ? -64.546 5.455 69.163 1.00 95.31 197 ASP A CA 1
ATOM 1576 C C . ASP A 1 197 ? -63.459 4.375 69.219 1.00 95.31 197 ASP A C 1
ATOM 1578 O O . ASP A 1 197 ? -63.365 3.565 68.299 1.00 95.31 197 ASP A O 1
ATOM 1582 N N . LEU A 1 198 ? -62.724 4.250 70.330 1.00 95.75 198 LEU A N 1
ATOM 1583 C CA . LEU A 1 198 ? -61.752 3.165 70.519 1.00 95.75 198 LEU A CA 1
ATOM 1584 C C . LEU A 1 198 ? -62.393 1.776 70.409 1.00 95.75 198 LEU A C 1
ATOM 1586 O O . LEU A 1 198 ? -61.830 0.885 69.776 1.00 95.75 198 LEU A O 1
ATOM 1590 N N . GLU A 1 199 ? -63.573 1.575 70.998 1.00 96.31 199 GLU A N 1
ATOM 1591 C CA . GLU A 1 199 ? -64.294 0.304 70.879 1.00 96.31 199 GLU A CA 1
ATOM 1592 C C . GLU A 1 199 ? -64.788 0.045 69.450 1.00 96.31 199 GLU A C 1
ATOM 1594 O O . GLU A 1 199 ? -64.753 -1.098 68.982 1.00 96.31 199 GLU A O 1
ATOM 1599 N N . ARG A 1 200 ? -65.208 1.090 68.726 1.00 96.56 200 ARG A N 1
ATOM 1600 C CA . ARG A 1 200 ? -65.558 0.982 67.303 1.00 96.56 200 ARG A CA 1
ATOM 1601 C C . ARG A 1 200 ? -64.345 0.555 66.474 1.00 96.56 200 ARG A C 1
ATOM 1603 O O . ARG A 1 200 ? -64.449 -0.429 65.740 1.00 96.56 200 ARG A O 1
ATOM 1610 N N . GLU A 1 201 ? -63.207 1.224 66.640 1.00 96.06 201 GLU A N 1
ATOM 1611 C CA . GLU A 1 201 ? -61.962 0.904 65.929 1.00 96.06 201 GLU A CA 1
ATOM 1612 C C . GLU A 1 201 ? -61.463 -0.504 66.259 1.00 96.06 201 GLU A C 1
ATOM 1614 O O . GLU A 1 201 ? -61.075 -1.266 65.372 1.00 96.06 201 GLU A O 1
ATOM 1619 N N . ARG A 1 202 ? -61.557 -0.917 67.528 1.00 96.31 202 ARG A N 1
ATOM 1620 C CA . ARG A 1 202 ? -61.176 -2.267 67.957 1.00 96.31 202 ARG A CA 1
ATOM 1621 C C . ARG A 1 202 ? -62.006 -3.348 67.263 1.00 96.31 202 ARG A C 1
ATOM 1623 O O . ARG A 1 202 ? -61.449 -4.355 66.821 1.00 96.31 202 ARG A O 1
ATOM 1630 N N . ARG A 1 203 ? -63.322 -3.146 67.139 1.00 95.94 203 ARG A N 1
ATOM 1631 C CA . ARG A 1 203 ? -64.208 -4.067 66.403 1.00 95.94 203 ARG A CA 1
ATOM 1632 C C . ARG A 1 203 ? -63.904 -4.067 64.906 1.00 95.94 203 ARG A C 1
ATOM 1634 O O . ARG A 1 203 ? -63.855 -5.143 64.313 1.00 95.94 203 ARG A O 1
ATOM 1641 N N . GLY A 1 204 ? -63.665 -2.893 64.319 1.00 95.25 204 GLY A N 1
ATOM 1642 C CA . GLY A 1 204 ? -63.275 -2.748 62.914 1.00 95.25 204 GLY A CA 1
ATOM 1643 C C . GLY A 1 204 ? -61.998 -3.523 62.591 1.00 95.25 204 GLY A C 1
ATOM 1644 O O . GLY A 1 204 ? -62.002 -4.375 61.701 1.00 95.25 204 GLY A O 1
ATOM 1645 N N . LYS A 1 205 ? -60.941 -3.322 63.389 1.00 95.50 205 LYS A N 1
ATOM 1646 C CA . LYS A 1 205 ? -59.673 -4.057 63.279 1.00 95.50 205 LYS A CA 1
ATOM 1647 C C . LYS A 1 205 ? -59.882 -5.570 63.336 1.00 95.50 205 LYS A C 1
ATOM 1649 O O . LYS A 1 205 ? -59.410 -6.283 62.454 1.00 95.50 205 LYS A O 1
ATOM 1654 N N . GLN A 1 206 ? -60.623 -6.056 64.334 1.00 95.38 206 GLN A N 1
ATOM 1655 C CA . GLN A 1 206 ? -60.892 -7.488 64.479 1.00 95.38 206 GLN A CA 1
ATOM 1656 C C . GLN A 1 206 ? -61.628 -8.062 63.257 1.00 95.38 206 GLN A C 1
ATOM 1658 O O . GLN A 1 206 ? -61.325 -9.174 62.822 1.00 95.38 206 GLN A O 1
ATOM 1663 N N . GLY A 1 207 ? -62.578 -7.311 62.691 1.00 94.31 207 GLY A N 1
ATOM 1664 C CA . GLY A 1 207 ? -63.294 -7.692 61.474 1.00 94.31 207 GLY A CA 1
ATOM 1665 C C . GLY A 1 207 ? -62.367 -7.838 60.265 1.00 94.31 207 GLY A C 1
ATOM 1666 O O . GLY A 1 207 ? -62.415 -8.861 59.582 1.00 94.31 207 GLY A O 1
ATOM 1667 N N . VAL A 1 208 ? -61.480 -6.863 60.041 1.00 93.12 208 VAL A N 1
ATOM 1668 C CA . VAL A 1 208 ? -60.505 -6.886 58.934 1.00 93.12 208 VAL A CA 1
ATOM 1669 C C . VAL A 1 208 ? -59.496 -8.023 59.096 1.00 93.12 208 VAL A C 1
ATOM 1671 O O . VAL A 1 208 ? -59.232 -8.748 58.139 1.00 93.12 208 VAL A O 1
ATOM 1674 N N . GLU A 1 209 ? -58.959 -8.233 60.298 1.00 93.38 209 GLU A N 1
ATOM 1675 C CA . GLU A 1 209 ? -58.031 -9.339 60.569 1.00 93.38 209 GLU A CA 1
ATOM 1676 C C . GLU A 1 209 ? -58.685 -10.707 60.332 1.00 93.38 209 GLU A C 1
ATOM 1678 O O . GLU A 1 209 ? -58.060 -11.612 59.771 1.00 93.38 209 GLU A O 1
ATOM 1683 N N . ASN A 1 210 ? -59.956 -10.856 60.717 1.00 91.69 210 ASN A N 1
ATOM 1684 C CA . ASN A 1 210 ? -60.725 -12.071 60.461 1.00 91.69 210 ASN A CA 1
ATOM 1685 C C . ASN A 1 210 ? -60.959 -12.286 58.959 1.00 91.69 210 ASN A C 1
ATOM 1687 O O . ASN A 1 210 ? -60.783 -13.407 58.480 1.00 91.69 210 ASN A O 1
ATOM 1691 N N . LEU A 1 211 ? -61.282 -11.227 58.209 1.00 88.56 211 LEU A N 1
ATOM 1692 C CA . LEU A 1 211 ? -61.436 -11.289 56.754 1.00 88.56 211 LEU A CA 1
ATOM 1693 C C . LEU A 1 211 ? -60.118 -11.662 56.060 1.00 88.56 211 LEU A C 1
ATOM 1695 O O . LEU A 1 211 ? -60.095 -12.559 55.222 1.00 88.56 211 LEU A O 1
ATOM 1699 N N . ALA A 1 212 ? -59.005 -11.037 56.448 1.00 87.56 212 ALA A N 1
ATOM 1700 C CA . ALA A 1 212 ? -57.683 -11.349 55.907 1.00 87.56 212 ALA A CA 1
ATOM 1701 C C . ALA A 1 212 ? -57.280 -12.809 56.173 1.00 87.56 212 ALA A C 1
ATOM 1703 O O . ALA A 1 212 ? -56.672 -13.457 55.318 1.00 87.56 212 ALA A O 1
ATOM 1704 N N . ARG A 1 213 ? -57.637 -13.352 57.346 1.00 86.94 213 ARG A N 1
ATOM 1705 C CA . ARG A 1 213 ? -57.424 -14.768 57.674 1.00 86.94 213 ARG A CA 1
ATOM 1706 C C . ARG A 1 213 ? -58.292 -15.685 56.806 1.00 86.94 213 ARG A C 1
ATOM 1708 O O . ARG A 1 213 ? -57.768 -16.667 56.290 1.00 86.94 213 ARG A O 1
ATOM 1715 N N . ALA A 1 214 ? -59.565 -15.346 56.601 1.00 85.31 214 ALA A N 1
ATOM 1716 C CA . ALA A 1 214 ? -60.474 -16.104 55.739 1.00 85.31 214 ALA A CA 1
ATOM 1717 C C . ALA A 1 214 ? -60.009 -16.114 54.270 1.00 85.31 214 ALA A C 1
ATOM 1719 O O . ALA A 1 214 ? -59.948 -17.174 53.655 1.00 85.31 214 ALA A O 1
ATOM 1720 N N . LEU A 1 215 ? -59.573 -14.972 53.727 1.00 81.25 215 LEU A N 1
ATOM 1721 C CA . LEU A 1 215 ? -59.040 -14.876 52.359 1.00 81.25 215 LEU A CA 1
ATOM 1722 C C . LEU A 1 215 ? -57.781 -15.732 52.150 1.00 81.25 215 LEU A C 1
ATOM 1724 O O . LEU A 1 215 ? -57.609 -16.332 51.094 1.00 81.25 215 LEU A O 1
ATOM 1728 N N . LYS A 1 216 ? -56.915 -15.843 53.166 1.00 78.50 216 LYS A N 1
ATOM 1729 C CA . LYS A 1 216 ? -55.742 -16.734 53.124 1.00 78.50 216 LYS A CA 1
ATOM 1730 C C . LYS A 1 216 ? -56.108 -18.219 53.210 1.00 78.50 216 LYS A C 1
ATOM 1732 O O . LYS A 1 216 ? -55.369 -19.047 52.692 1.00 78.50 216 LYS A O 1
ATOM 1737 N N . GLN A 1 217 ? -57.201 -18.557 53.893 1.00 79.94 217 GLN A N 1
ATOM 1738 C CA . GLN A 1 217 ? -57.637 -19.942 54.113 1.00 79.94 217 GLN A CA 1
ATOM 1739 C C . GLN A 1 217 ? -58.558 -20.470 53.003 1.00 79.94 217 GLN A C 1
ATOM 1741 O O . GLN A 1 217 ? -58.629 -21.678 52.800 1.00 79.94 217 GLN A O 1
ATOM 1746 N N . THR A 1 218 ? -59.217 -19.586 52.255 1.00 70.75 218 THR A N 1
ATOM 1747 C CA . THR A 1 218 ? -60.089 -19.944 51.131 1.00 70.75 218 THR A CA 1
ATOM 1748 C C . THR A 1 218 ? -59.827 -19.029 49.927 1.00 70.75 218 THR A C 1
ATOM 1750 O O . THR A 1 218 ? -60.420 -17.952 49.836 1.00 70.75 218 THR A O 1
ATOM 1753 N N . PRO A 1 219 ? -58.962 -19.441 48.979 1.00 61.09 219 PRO A N 1
ATOM 1754 C CA . PRO A 1 219 ? -58.535 -18.604 47.853 1.00 61.09 219 PRO A CA 1
ATOM 1755 C C . PRO A 1 219 ? -59.618 -18.359 46.782 1.00 61.09 219 PRO A C 1
ATOM 1757 O O . PRO A 1 219 ? -59.384 -17.602 45.848 1.00 61.09 219 PRO A O 1
ATOM 1760 N N . THR A 1 220 ? -60.803 -18.963 46.908 1.00 61.19 220 THR A N 1
ATOM 1761 C CA . THR A 1 220 ? -61.950 -18.813 45.989 1.00 61.19 220 THR A CA 1
ATOM 1762 C C . THR A 1 220 ? -63.001 -17.791 46.439 1.00 61.19 220 THR A C 1
ATOM 1764 O O . THR A 1 220 ? -63.989 -17.599 45.743 1.00 61.19 220 THR A O 1
ATOM 1767 N N . PHE A 1 221 ? -62.823 -17.098 47.571 1.00 59.22 221 PHE A N 1
ATOM 1768 C CA . PHE A 1 221 ? -63.833 -16.174 48.130 1.00 59.22 221 PHE A CA 1
ATOM 1769 C C . PHE A 1 221 ? -64.065 -14.863 47.346 1.00 59.22 221 PHE A C 1
ATOM 1771 O O . PHE A 1 221 ? -64.787 -13.991 47.828 1.00 59.22 221 PHE A O 1
ATOM 1778 N N . GLY A 1 222 ? -63.457 -14.695 46.169 1.00 60.03 222 GLY A N 1
ATOM 1779 C CA . GLY A 1 222 ? -63.530 -13.461 45.378 1.00 60.03 222 GLY A CA 1
ATOM 1780 C C . GLY A 1 222 ? -63.666 -13.649 43.865 1.00 60.03 222 GLY A C 1
ATOM 1781 O O . GLY A 1 222 ? -63.452 -12.681 43.140 1.00 60.03 222 GLY A O 1
ATOM 1782 N N . THR A 1 223 ? -63.984 -14.858 43.394 1.00 45.50 223 THR A N 1
ATOM 1783 C CA . THR A 1 223 ? -64.486 -15.088 42.023 1.00 45.50 223 THR A CA 1
ATOM 1784 C C . THR A 1 223 ? -65.999 -15.111 42.009 1.00 45.50 223 TH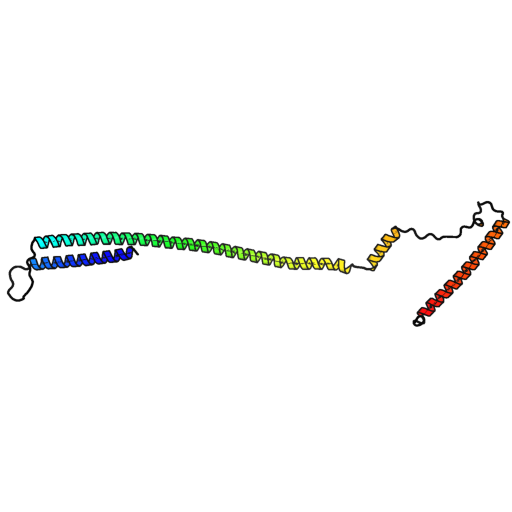R A C 1
ATOM 1786 O O . THR A 1 223 ? -66.552 -15.812 42.887 1.00 45.50 223 THR A O 1
#

InterPro domains:
  IPR027267 AH/BAR domain superfamily [G3DSA:1.20.1270.60] (1-158)
  IPR027267 AH/BAR domain superfamily [SSF103657] (4-163)
  IPR031160 F-BAR domain [PS51741] (1-147)

Sequence (223 aa):
SAECKAKKQSFQSARENEKMQDAMLDVRIAGVQSPTASTLHLHNTKLVSDKENAKMETKRRKAEDSVKKADVEYYTYCIRAERARLEWESAVLRGSHCFQSLEEERLQQLKDLTDSYLHHYKEVGPKLSQSAARLVEPVSCVSVVTDLESLVALRETGQPAPEQLLPDFYAEHITLAMNRERRRQALVKLLQLIRQDLERERRGKQGVENLARALKQTPTFGT

pLDDT: mean 87.97, std 15.64, range [38.34, 98.81]

Solvent-accessible surface area (backbone atoms only — not comparable to full-atom values): 12834 Å² total; per-residue (Å²): 107,72,34,61,53,29,46,55,48,22,56,48,30,44,55,54,29,52,56,46,51,52,58,48,50,53,55,51,54,68,70,65,68,65,100,78,77,84,87,89,82,92,86,81,89,70,83,76,47,73,72,55,50,54,52,50,53,54,50,42,55,52,28,51,53,45,25,56,51,27,45,54,52,22,52,52,31,46,56,52,50,52,52,54,49,52,54,48,52,53,50,51,52,53,50,51,53,52,54,50,53,53,48,53,50,53,52,50,53,52,48,55,52,49,52,52,52,52,50,54,58,63,52,49,56,59,55,50,53,52,56,55,56,66,48,51,59,66,62,69,66,66,45,73,65,60,53,48,51,52,52,47,56,65,48,61,78,72,54,78,78,85,77,82,90,67,91,83,56,74,68,73,44,79,88,52,95,66,59,70,67,62,31,53,52,49,50,53,52,50,52,52,52,53,52,52,53,51,53,50,50,52,51,51,52,53,51,51,54,51,50,57,52,47,50,75,74,40,87,67,84,81,118